Protein AF-A0A951LKI4-F1 (afdb_monomer_lite)

Secondary structure (DSSP, 8-state):
----EEE-S-HHHHHHHHT-SEE-S----EEEE-TTSEEEEEEE-SSS--EEEEEEEES---TT-S-GGGGGG-SEEETTTTTTSTTTTTHHHH-EEEEEESEEEEEEEETTEEEEEEEESGGG--EEEEEEEEEEE-TTSPEEEEEEEEEEE--TTTTTT-SEEE-EEPHHHHHHHH-TT---HHHHHHT--PPPGGG-EEEE--GGGGSTT--SGGGTS-SS-HHHHHHHHHHHHHHHHHHS-------EEEEEEETTTEEEEEETT-B-TTS-B--EEEETTT--EEE-SHHHHHHHTTS---TT-GGG--HHHHHHHHHHHHTT--

pLDDT: mean 86.87, std 14.99, range [42.44, 98.88]

Foldseek 3Di:
DFFWFWDQDWPVLVCVLLVAPEEPDGDHGWLTDGAQFWAWKWAFDAPPRHIYTDTAGQFADAQPDPDSVNRVVQNEDELVCQCPDPSRVVQQLAFKIWGKGLWTWFFADDPPDTFIKIKGFPPSDIWTFIKTWHWYQDPVRDIHIYMHTYKDAEDLQCCLGPRIDTQTFDSVCSSVRRHSVRRPSVVNSVRRYYDDPVRMFMATADPLSVDSVDTDPSRVDHPDDRVVRSVVSVVSSVVVCVVPPDPPPFDWAWDDADPQQKTWTFTPPALDPVRDTWIWIARLHPQAIDTPDPLLCVLPVPHRDHNVDCVSDDPRNVVVVVVCVVVVSD

Sequence (330 aa):
MCGRYTLHHSTQEVAERFGVEQALLSLKPRYNVAPSQQVPVITQEREFGLRYLEGYQWGLVPFWAKDASVGQRLINARAETADERPAFKWAIGRRRCIIPADGFYEWKREEKERIPVYFSRPEGELFGLAGLWEEWKRPDGSVLHSCAIMTTVANGLVDPVCTRMPVILRPQDEAAWLDPRNQNVPELMRLLRPYPEDEMEAWLVSQHVNSPFFDDPSCAEPIKDRQETLNWIAASAALLKKQNRLPKRRCVRRDHVVPGGQVFFQTKSFTRSDGTRWHPIVDIESGPVFCDCPDFHFRHARHEPDIFTPQFWCKHVARAVENCRRHGEI

Structure (mmCIF, N/CA/C/O backbone):
data_AF-A0A951LKI4-F1
#
_entry.id   AF-A0A951LKI4-F1
#
loop_
_atom_site.group_PDB
_atom_site.id
_atom_site.type_symbol
_atom_site.label_atom_id
_atom_site.label_alt_id
_atom_site.label_comp_id
_atom_site.label_asym_id
_atom_site.label_entity_id
_atom_site.label_seq_id
_atom_site.pdbx_PDB_ins_code
_atom_site.Cartn_x
_atom_site.Cartn_y
_atom_site.Cartn_z
_atom_site.occupancy
_atom_site.B_iso_or_equiv
_atom_site.auth_seq_id
_atom_site.auth_comp_id
_atom_site.auth_asym_id
_atom_site.auth_atom_id
_atom_site.pdbx_PDB_model_num
ATOM 1 N N . MET A 1 1 ? 7.348 -5.402 -0.516 1.00 68.81 1 MET A N 1
ATOM 2 C CA . MET A 1 1 ? 6.619 -5.393 0.777 1.00 68.81 1 MET A CA 1
ATOM 3 C C . MET A 1 1 ? 6.341 -3.934 0.961 1.00 68.81 1 MET A C 1
ATOM 5 O O . MET A 1 1 ? 7.304 -3.205 1.162 1.00 68.81 1 MET A O 1
ATOM 9 N N . CYS A 1 2 ? 5.083 -3.527 0.816 1.00 87.50 2 CYS A N 1
ATOM 10 C CA . CYS A 1 2 ? 4.745 -2.115 0.731 1.00 87.50 2 CYS A CA 1
ATOM 11 C C . CYS A 1 2 ? 4.964 -1.463 2.096 1.00 87.50 2 CYS A C 1
ATOM 13 O O . CYS A 1 2 ? 4.135 -1.615 2.992 1.00 87.50 2 CYS A O 1
ATOM 15 N N . GLY A 1 3 ? 6.113 -0.809 2.253 1.00 96.00 3 GLY A N 1
ATOM 16 C CA . GLY A 1 3 ? 6.583 -0.213 3.504 1.00 96.00 3 GLY A CA 1
ATOM 17 C C . GLY A 1 3 ? 6.872 1.280 3.384 1.00 96.00 3 GLY A C 1
ATOM 18 O O . GLY A 1 3 ? 7.528 1.841 4.262 1.00 96.00 3 GLY A O 1
ATOM 19 N N . ARG A 1 4 ? 6.441 1.916 2.288 1.00 98.19 4 ARG A N 1
ATOM 20 C CA . ARG A 1 4 ? 6.519 3.363 2.131 1.00 98.19 4 ARG A CA 1
ATOM 21 C C . ARG A 1 4 ? 5.488 3.878 1.146 1.00 98.19 4 ARG A C 1
ATOM 23 O O . ARG A 1 4 ? 5.322 3.284 0.083 1.00 98.19 4 ARG A O 1
ATOM 30 N N . TYR A 1 5 ? 4.828 4.969 1.503 1.00 98.69 5 TYR A N 1
ATOM 31 C CA . TYR A 1 5 ? 3.856 5.619 0.635 1.00 98.69 5 TYR A CA 1
ATOM 32 C C . TYR A 1 5 ? 3.847 7.134 0.830 1.00 98.69 5 TYR A C 1
ATOM 34 O O . TYR A 1 5 ? 4.589 7.659 1.664 1.00 98.69 5 TYR A O 1
ATOM 42 N N . THR A 1 6 ? 3.052 7.827 0.029 1.00 98.69 6 THR A N 1
ATOM 43 C CA . THR A 1 6 ? 2.909 9.282 0.056 1.00 98.69 6 THR A CA 1
ATOM 44 C C . THR A 1 6 ? 1.455 9.684 0.225 1.00 98.69 6 THR A C 1
ATOM 46 O O . THR A 1 6 ? 0.532 8.971 -0.177 1.00 98.69 6 THR A O 1
ATOM 49 N N . LEU A 1 7 ? 1.266 10.816 0.891 1.00 98.44 7 LEU A N 1
ATOM 50 C CA . LEU A 1 7 ? 0.011 11.538 0.928 1.00 98.44 7 LEU A CA 1
ATOM 51 C C . LEU A 1 7 ? 0.321 13.024 1.108 1.00 98.44 7 LEU A C 1
ATOM 53 O O . LEU A 1 7 ? 0.558 13.492 2.225 1.00 98.44 7 LEU A O 1
ATOM 57 N N . HIS A 1 8 ? 0.338 13.757 0.007 1.00 97.19 8 HIS A N 1
ATOM 58 C CA . HIS A 1 8 ? 0.559 15.194 -0.041 1.00 97.19 8 HIS A CA 1
ATOM 59 C C . HIS A 1 8 ? -0.714 16.020 -0.282 1.00 97.19 8 HIS A C 1
ATOM 61 O O . HIS A 1 8 ? -0.652 17.245 -0.196 1.00 97.19 8 HIS A O 1
ATOM 67 N N . HIS A 1 9 ? -1.865 15.378 -0.509 1.00 98.06 9 HIS A N 1
ATOM 68 C CA . HIS A 1 9 ? -3.170 16.050 -0.549 1.00 98.06 9 HIS A CA 1
ATOM 69 C C . HIS A 1 9 ? -3.620 16.582 0.819 1.00 98.06 9 HIS A C 1
ATOM 71 O O . HIS A 1 9 ? -3.282 16.054 1.883 1.00 98.06 9 HIS A O 1
ATOM 77 N N . SER A 1 10 ? -4.430 17.636 0.778 1.00 98.12 10 SER A N 1
ATOM 78 C CA . SER A 1 10 ? -5.048 18.256 1.944 1.00 98.12 10 SER A CA 1
ATOM 79 C C . SER A 1 10 ? -6.160 17.394 2.550 1.00 98.12 10 SER A C 1
ATOM 81 O O . SER A 1 10 ? -6.740 16.516 1.910 1.00 98.12 10 SER A O 1
ATOM 83 N N . THR A 1 11 ? -6.514 17.693 3.804 1.00 98.44 11 THR A N 1
ATOM 84 C CA . THR A 1 11 ? -7.656 17.071 4.494 1.00 98.44 11 THR A CA 1
ATOM 85 C C . THR A 1 11 ? -8.951 17.198 3.693 1.00 98.44 11 THR A C 1
ATOM 87 O O . THR A 1 11 ? -9.739 16.259 3.668 1.00 98.44 11 THR A O 1
ATOM 90 N N . GLN A 1 12 ? -9.167 18.345 3.042 1.00 98.06 12 GLN A N 1
ATOM 91 C CA . GLN A 1 12 ? -10.388 18.619 2.288 1.00 98.06 12 GLN A CA 1
ATOM 92 C C . GLN A 1 12 ? -10.473 17.756 1.026 1.00 98.06 12 GLN A C 1
ATOM 94 O O . GLN A 1 12 ? -11.488 17.104 0.821 1.00 98.06 12 GLN A O 1
ATOM 99 N N . GLU A 1 13 ? -9.399 17.676 0.236 1.00 98.25 13 GLU A N 1
ATOM 100 C CA . GLU A 1 13 ? -9.364 16.842 -0.975 1.00 98.25 13 GLU A CA 1
ATOM 101 C C . GLU A 1 13 ? -9.600 15.360 -0.651 1.00 98.25 13 GLU A C 1
ATOM 103 O O . GLU A 1 13 ? -10.362 14.676 -1.336 1.00 98.25 13 GLU A O 1
ATOM 108 N N . VAL A 1 14 ? -8.991 14.865 0.434 1.00 98.62 14 VAL A N 1
ATOM 109 C CA . VAL A 1 14 ? -9.217 13.493 0.912 1.00 98.62 14 VAL A CA 1
ATOM 110 C C . VAL A 1 14 ? -10.666 13.308 1.366 1.00 98.62 14 VAL A C 1
ATOM 112 O O . VAL A 1 14 ? -11.289 12.302 1.024 1.00 98.62 14 VAL A O 1
ATOM 115 N N . ALA A 1 15 ? -11.223 14.265 2.109 1.00 98.38 15 ALA A N 1
ATOM 116 C CA . ALA A 1 15 ? -12.593 14.163 2.589 1.00 98.38 15 ALA A CA 1
ATOM 117 C C . ALA A 1 15 ? -13.611 14.159 1.442 1.00 98.38 15 ALA A C 1
ATOM 119 O O . ALA A 1 15 ? -14.504 13.314 1.421 1.00 98.38 15 ALA A O 1
ATOM 120 N N . GLU A 1 16 ? -13.434 15.035 0.456 1.00 98.12 16 GLU A N 1
ATOM 121 C CA . GLU A 1 16 ? -14.285 15.113 -0.731 1.00 98.12 16 GLU A CA 1
ATOM 122 C C . GLU A 1 16 ? -14.191 13.836 -1.577 1.00 98.12 16 GLU A C 1
ATOM 124 O O . GLU A 1 16 ? -15.219 13.258 -1.932 1.00 98.12 16 GLU A O 1
ATOM 129 N N . ARG A 1 17 ? -12.978 13.329 -1.845 1.00 98.12 17 ARG A N 1
ATOM 130 C CA . ARG A 1 17 ? -12.788 12.134 -2.685 1.00 98.12 17 ARG A CA 1
ATOM 131 C C . ARG A 1 17 ? -13.384 10.872 -2.066 1.00 98.12 17 ARG A C 1
ATOM 133 O O . ARG A 1 17 ? -13.923 10.034 -2.791 1.00 98.12 17 ARG A O 1
ATOM 140 N N . PHE A 1 18 ? -13.256 10.694 -0.756 1.00 98.25 18 PHE A N 1
ATOM 141 C CA . PHE A 1 18 ? -13.693 9.469 -0.081 1.00 98.25 18 PHE A CA 1
ATOM 142 C C . PHE A 1 18 ? -15.030 9.614 0.650 1.00 98.25 18 PHE A C 1
ATOM 144 O O . PHE A 1 18 ? -15.469 8.655 1.289 1.00 98.25 18 PHE A O 1
ATOM 151 N N . GLY A 1 19 ? -15.694 10.767 0.535 1.00 97.69 19 GLY A N 1
ATOM 152 C CA . GLY A 1 19 ? -16.968 11.039 1.198 1.00 97.69 19 GLY A CA 1
ATOM 153 C C . GLY A 1 19 ? -16.851 10.946 2.716 1.00 97.69 19 GLY A C 1
ATOM 154 O O . GLY A 1 19 ? -17.624 10.229 3.330 1.00 97.69 19 GLY A O 1
ATOM 155 N N . VAL A 1 20 ? -15.834 11.583 3.298 1.00 98.25 20 VAL A N 1
ATOM 156 C CA . VAL A 1 20 ? -15.644 11.643 4.753 1.00 98.25 20 VAL A CA 1
ATOM 157 C C . VAL A 1 20 ? -16.534 12.737 5.326 1.00 98.25 20 VAL A C 1
ATOM 159 O O . VAL A 1 20 ? -16.366 13.911 5.000 1.00 98.25 20 VAL A O 1
ATOM 162 N N . GLU A 1 21 ? -17.429 12.371 6.235 1.00 97.56 21 GLU A N 1
ATOM 163 C CA . GLU A 1 21 ? -18.315 13.312 6.915 1.00 97.56 21 GLU A CA 1
ATOM 164 C C . GLU A 1 21 ? -17.608 14.050 8.053 1.00 97.56 21 GLU A C 1
ATOM 166 O O . GLU A 1 21 ? -17.900 15.220 8.305 1.00 97.56 21 GLU A O 1
ATOM 171 N N . GLN A 1 22 ? -16.660 13.399 8.736 1.00 96.25 22 GLN A N 1
ATOM 172 C CA . GLN A 1 22 ? -15.910 14.030 9.819 1.00 96.25 22 GLN A CA 1
ATOM 173 C C . GLN A 1 22 ? -14.420 13.674 9.795 1.00 96.25 22 GLN A C 1
ATOM 175 O O . GLN A 1 22 ? -14.017 12.522 9.957 1.00 96.25 22 GLN A O 1
ATOM 180 N N . ALA A 1 23 ? -13.578 14.701 9.666 1.00 96.12 23 ALA A N 1
ATOM 181 C CA . ALA A 1 23 ? -12.134 14.574 9.807 1.00 96.12 23 ALA A CA 1
ATOM 182 C C . ALA A 1 23 ? -11.699 14.849 11.253 1.00 96.12 23 ALA A C 1
ATOM 184 O O . ALA A 1 23 ? -11.798 15.973 11.744 1.00 96.12 23 ALA A O 1
ATOM 185 N N . LEU A 1 24 ? -11.202 13.814 11.931 1.00 95.44 24 LEU A N 1
ATOM 186 C CA . LEU A 1 24 ? -10.635 13.879 13.283 1.00 95.44 24 LEU A CA 1
ATOM 187 C C . LEU A 1 24 ? -9.109 14.065 13.268 1.00 95.44 24 LEU A C 1
ATOM 189 O O . LEU A 1 24 ? -8.505 14.378 14.294 1.00 95.44 24 LEU A O 1
ATOM 193 N N . LEU A 1 25 ? -8.485 13.891 12.102 1.00 94.69 25 LEU A N 1
ATOM 194 C CA . LEU A 1 25 ?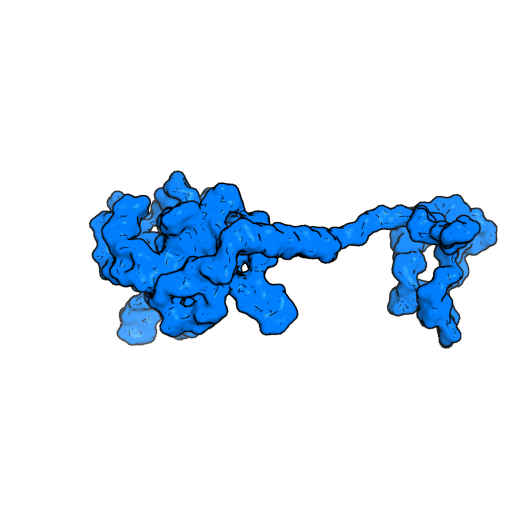 -7.071 14.141 11.851 1.00 94.69 25 LEU A CA 1
ATOM 195 C C . LEU A 1 25 ? -6.907 15.277 10.833 1.00 94.69 25 LEU A C 1
ATOM 197 O O . LEU A 1 25 ? -7.523 15.258 9.771 1.00 94.69 25 LEU A O 1
ATOM 201 N N . SER A 1 26 ? -6.020 16.231 11.130 1.00 96.06 26 SER A N 1
ATOM 202 C CA . SER A 1 26 ? -5.582 17.236 10.156 1.00 96.06 26 SER A CA 1
ATOM 203 C C . SER A 1 26 ? -4.357 16.732 9.396 1.00 96.06 26 SER A C 1
ATOM 205 O O . SER A 1 26 ? -3.341 16.383 10.008 1.00 96.06 26 SER A O 1
ATOM 207 N N . LEU A 1 27 ? -4.456 16.675 8.068 1.00 97.50 27 LEU A N 1
ATOM 208 C CA . LEU A 1 27 ? -3.386 16.206 7.202 1.00 97.50 27 LEU A CA 1
ATOM 209 C C . LEU A 1 27 ? -2.342 17.294 6.968 1.00 97.50 27 LEU A C 1
ATOM 211 O O . LEU A 1 27 ? -2.646 18.474 6.793 1.00 97.50 27 LEU A O 1
ATOM 215 N N . LYS A 1 28 ? -1.088 16.852 6.926 1.00 96.38 28 LYS A N 1
ATOM 216 C CA . LYS A 1 28 ? 0.047 17.616 6.417 1.00 96.38 28 LYS A CA 1
ATOM 217 C C . LYS A 1 28 ? 0.653 16.827 5.266 1.00 96.38 28 LYS A C 1
ATOM 219 O O . LYS A 1 28 ? 0.675 15.597 5.376 1.00 96.38 28 LYS A O 1
ATOM 224 N N . PRO A 1 29 ? 1.172 17.496 4.226 1.00 97.50 29 PRO A N 1
ATOM 225 C CA . PRO A 1 29 ? 1.802 16.792 3.130 1.00 97.50 29 PRO A CA 1
ATOM 226 C C . PRO A 1 29 ? 2.972 15.932 3.600 1.00 97.50 29 PRO A C 1
ATOM 228 O O . PRO A 1 29 ? 3.830 16.412 4.342 1.00 97.50 29 PRO A O 1
ATOM 231 N N . ARG A 1 30 ? 2.980 14.666 3.184 1.00 98.12 30 ARG A N 1
ATOM 232 C CA . ARG A 1 30 ? 4.017 13.684 3.505 1.00 98.12 30 ARG A CA 1
ATOM 233 C C . ARG A 1 30 ? 4.411 12.928 2.249 1.00 98.12 30 ARG A C 1
ATOM 235 O O . ARG A 1 30 ? 3.595 12.254 1.627 1.00 98.12 30 ARG A O 1
ATOM 242 N N . TYR A 1 31 ? 5.684 13.004 1.921 1.00 98.25 31 TYR A N 1
ATOM 243 C CA . TYR A 1 31 ? 6.319 12.389 0.767 1.00 98.25 31 TYR A CA 1
ATOM 244 C C . TYR A 1 31 ? 7.081 11.112 1.143 1.00 98.25 31 TYR A C 1
ATOM 246 O O . TYR A 1 31 ? 7.624 10.443 0.268 1.00 98.25 31 TYR A O 1
ATOM 254 N N . ASN A 1 32 ? 7.130 10.735 2.425 1.00 98.12 32 ASN A N 1
ATOM 255 C CA . ASN A 1 32 ? 7.861 9.552 2.863 1.00 98.12 32 ASN A CA 1
ATOM 256 C C . ASN A 1 32 ? 7.249 8.853 4.095 1.00 98.12 32 ASN A C 1
ATOM 258 O O . ASN A 1 32 ? 7.908 8.627 5.114 1.00 98.12 32 ASN A O 1
ATOM 262 N N . VAL A 1 33 ? 5.971 8.472 4.007 1.00 98.38 33 VAL A N 1
ATOM 263 C CA . VAL A 1 33 ? 5.229 7.812 5.093 1.00 98.38 33 VAL A CA 1
ATOM 264 C C . VAL A 1 33 ? 5.748 6.404 5.353 1.00 98.38 33 VAL A C 1
ATOM 266 O O . VAL A 1 33 ? 5.617 5.544 4.487 1.00 98.38 33 VAL A O 1
ATOM 269 N N . ALA A 1 34 ? 6.255 6.139 6.559 1.00 97.94 34 ALA A N 1
ATOM 270 C CA . ALA A 1 34 ? 6.877 4.883 6.975 1.00 97.94 34 ALA A CA 1
ATOM 271 C C . ALA A 1 34 ? 6.124 4.171 8.125 1.00 97.94 34 ALA A C 1
ATOM 273 O O . ALA A 1 34 ? 5.362 4.800 8.865 1.00 97.94 34 ALA A O 1
ATOM 274 N N . PRO A 1 35 ? 6.356 2.859 8.332 1.00 97.94 35 PRO A N 1
ATOM 275 C CA . PRO A 1 35 ? 5.790 2.109 9.446 1.00 97.94 35 PRO A CA 1
ATOM 276 C C . PRO A 1 35 ? 6.087 2.698 10.825 1.00 97.94 35 PRO A C 1
ATOM 278 O O . PRO A 1 35 ? 7.072 3.402 11.032 1.00 97.94 35 PRO A O 1
ATOM 281 N N . SER A 1 36 ? 5.263 2.323 11.800 1.00 96.00 36 SER A N 1
ATOM 282 C CA . SER A 1 36 ? 5.225 2.824 13.184 1.00 96.00 36 SER A CA 1
ATOM 283 C C . SER A 1 36 ? 4.755 4.272 13.339 1.00 96.00 36 SER A C 1
ATOM 285 O O . SER A 1 36 ? 4.415 4.669 14.451 1.00 96.00 36 SER A O 1
ATOM 287 N N . GLN A 1 37 ? 4.696 5.052 12.258 1.00 97.19 37 GLN A N 1
ATOM 288 C CA . GLN A 1 37 ? 4.120 6.395 12.275 1.00 97.19 37 GLN A CA 1
ATOM 289 C C . GLN A 1 37 ? 2.591 6.325 12.382 1.00 97.19 37 GLN A C 1
ATOM 291 O O . GLN A 1 37 ? 1.966 5.324 12.018 1.00 97.19 37 GLN A O 1
ATOM 296 N N . GLN A 1 38 ? 1.984 7.412 12.860 1.00 97.69 38 GLN A N 1
ATOM 297 C CA . GLN A 1 38 ? 0.545 7.605 12.732 1.00 97.69 38 GLN A CA 1
ATOM 298 C C . GLN A 1 38 ? 0.218 7.920 11.266 1.00 97.69 38 GLN A C 1
ATOM 300 O O . GLN A 1 38 ? 0.889 8.739 10.627 1.00 97.69 38 GLN A O 1
ATOM 305 N N . VAL A 1 39 ? -0.787 7.245 10.723 1.00 98.50 39 VAL A N 1
ATOM 306 C CA . VAL A 1 39 ? -1.223 7.357 9.334 1.00 98.50 39 VAL A CA 1
ATOM 307 C C . VAL A 1 39 ? -2.716 7.655 9.262 1.00 98.50 39 VAL A C 1
ATOM 309 O O . VAL A 1 39 ? -3.462 7.185 10.125 1.00 98.50 39 VAL A O 1
ATOM 312 N N . PRO A 1 40 ? -3.158 8.435 8.262 1.00 98.62 40 PRO A N 1
ATOM 313 C CA . PRO A 1 40 ? -4.573 8.641 8.020 1.00 98.62 40 PRO A CA 1
ATOM 314 C C . PRO A 1 40 ? -5.253 7.334 7.641 1.00 98.62 40 PRO A C 1
ATOM 316 O O . PRO A 1 40 ? -4.745 6.562 6.827 1.00 98.62 40 PRO A O 1
ATOM 319 N N . VAL A 1 41 ? -6.414 7.109 8.234 1.00 98.75 41 VAL A N 1
ATOM 320 C CA . VAL A 1 41 ? -7.258 5.949 8.004 1.00 98.75 41 VAL A CA 1
ATOM 321 C C . VAL A 1 41 ? -8.694 6.423 7.883 1.00 98.75 41 VAL A C 1
ATOM 323 O O . VAL A 1 41 ? -9.166 7.198 8.708 1.00 98.75 41 VAL A O 1
ATOM 326 N N . ILE A 1 42 ? -9.381 5.935 6.860 1.00 98.81 42 ILE A N 1
ATOM 327 C CA . ILE A 1 42 ? -10.802 6.153 6.644 1.00 98.81 42 ILE A CA 1
ATOM 328 C C . ILE A 1 42 ? -11.543 4.910 7.116 1.00 98.81 42 ILE A C 1
ATOM 330 O O . ILE A 1 42 ? -11.335 3.812 6.587 1.00 98.81 42 ILE A O 1
ATOM 334 N N . THR A 1 43 ? -12.380 5.075 8.130 1.00 98.38 43 THR A N 1
ATOM 335 C CA . THR A 1 43 ? -13.259 4.035 8.677 1.00 98.38 43 THR A CA 1
ATOM 336 C C . THR A 1 43 ? -14.709 4.370 8.359 1.00 98.38 43 THR A C 1
ATOM 338 O O . THR A 1 43 ? -15.018 5.509 8.023 1.00 98.38 43 THR A O 1
ATOM 341 N N . GLN A 1 44 ? -15.597 3.378 8.432 1.00 97.69 44 GLN A N 1
ATOM 342 C CA . GLN A 1 44 ? -17.037 3.591 8.319 1.00 97.69 44 GLN A CA 1
ATOM 343 C C . GLN A 1 44 ? -17.728 3.010 9.549 1.00 97.69 44 GLN A C 1
ATOM 345 O O . GLN A 1 44 ? -17.487 1.854 9.913 1.00 97.69 44 GLN A O 1
ATOM 350 N N . GLU A 1 45 ? -18.577 3.804 10.193 1.00 94.69 45 GLU A N 1
ATOM 351 C CA . GLU A 1 45 ? -19.400 3.326 11.297 1.00 94.69 45 GLU A CA 1
ATOM 352 C C . GLU A 1 45 ? -20.610 2.519 10.790 1.00 94.69 45 GLU A C 1
ATOM 354 O O . GLU A 1 45 ? -20.924 2.474 9.597 1.00 94.69 45 GLU A O 1
ATOM 359 N N . ARG A 1 46 ? -21.233 1.761 11.694 1.00 93.75 46 ARG A N 1
ATOM 360 C CA . ARG A 1 46 ? -22.181 0.698 11.342 1.00 93.75 46 ARG A CA 1
ATOM 361 C C . ARG A 1 46 ? -23.647 1.131 11.260 1.00 93.75 46 ARG A C 1
ATOM 363 O O . ARG A 1 46 ? -24.398 0.509 10.509 1.00 93.75 46 ARG A O 1
ATOM 370 N N . GLU A 1 47 ? -24.063 2.081 12.080 1.00 92.75 47 GLU A N 1
ATOM 371 C CA . GLU A 1 47 ? -25.447 2.499 12.288 1.00 92.75 47 GLU A CA 1
ATOM 372 C C . GLU A 1 47 ? -25.963 3.374 11.141 1.00 92.75 47 GLU A C 1
ATOM 374 O O . GLU A 1 47 ? -26.955 3.014 10.505 1.00 92.75 47 GLU A O 1
ATOM 379 N N . PHE A 1 48 ? -25.265 4.462 10.821 1.00 93.94 48 PHE A N 1
ATOM 380 C CA . PHE A 1 48 ? -25.655 5.438 9.795 1.00 93.94 48 PHE A CA 1
ATOM 381 C C . PHE A 1 48 ? -24.787 5.369 8.525 1.00 93.94 48 PHE A C 1
ATOM 383 O O . PHE A 1 48 ? -25.151 5.945 7.503 1.00 93.94 48 PHE A O 1
ATOM 390 N N . GLY A 1 49 ? -23.688 4.610 8.550 1.00 94.88 49 GLY A N 1
ATOM 391 C CA . GLY A 1 49 ? -22.730 4.499 7.454 1.00 94.88 49 GLY A CA 1
ATOM 392 C C . GLY A 1 49 ? -21.786 5.695 7.309 1.00 94.88 49 GLY A C 1
ATOM 393 O O . GLY A 1 49 ? -21.201 5.838 6.239 1.00 94.88 49 GLY A O 1
ATOM 394 N N . LEU A 1 50 ? -21.631 6.526 8.345 1.00 97.19 50 LEU A N 1
ATOM 395 C CA . LEU A 1 50 ? -20.744 7.693 8.309 1.00 97.19 50 LEU A CA 1
ATOM 396 C C . LEU A 1 50 ? -19.276 7.269 8.242 1.00 97.19 50 LEU A C 1
ATOM 398 O O . LEU A 1 50 ? -18.849 6.311 8.893 1.00 97.19 50 LEU A O 1
ATOM 402 N N . ARG A 1 51 ? -18.491 8.002 7.466 1.00 98.31 51 ARG A N 1
ATOM 403 C CA . ARG A 1 51 ? -17.059 7.826 7.286 1.00 98.31 51 ARG A CA 1
ATOM 404 C C . ARG A 1 51 ? -16.278 8.870 8.070 1.00 98.31 51 ARG A C 1
ATOM 406 O O . ARG A 1 51 ? -16.571 10.066 8.054 1.00 98.31 51 ARG A O 1
ATOM 413 N N . TYR A 1 52 ? -15.219 8.401 8.715 1.00 98.38 52 TYR A N 1
ATOM 414 C CA . TYR A 1 52 ? -14.336 9.226 9.532 1.00 98.38 52 TYR A CA 1
ATOM 415 C C . TYR A 1 52 ? -12.917 9.151 9.005 1.00 98.38 52 TYR A C 1
ATOM 417 O O . TYR A 1 52 ? -12.449 8.068 8.666 1.00 98.38 52 TYR A O 1
ATOM 425 N N . LEU A 1 53 ? -12.222 10.288 8.979 1.00 98.69 53 LEU A N 1
ATOM 426 C CA . LEU A 1 53 ? -10.779 10.336 8.753 1.00 98.69 53 LEU A CA 1
ATOM 427 C C . LEU A 1 53 ? -10.064 10.463 10.099 1.00 98.69 53 LEU A C 1
ATOM 429 O O . LEU A 1 53 ? -10.129 11.503 10.756 1.00 98.69 53 LEU A O 1
ATOM 433 N N . GLU A 1 54 ? -9.361 9.409 10.490 1.00 97.88 54 GLU A N 1
ATOM 434 C CA . GLU A 1 54 ? -8.704 9.258 11.787 1.00 97.88 54 GLU A CA 1
ATOM 435 C C . GLU A 1 54 ? -7.203 8.979 11.630 1.00 97.88 54 GLU A C 1
ATOM 437 O O . GLU A 1 54 ? -6.719 8.702 10.536 1.00 97.88 54 GLU A O 1
ATOM 442 N N . GLY A 1 55 ? -6.441 9.040 12.727 1.00 98.19 55 GLY A N 1
ATOM 443 C CA . GLY A 1 55 ? -5.009 8.727 12.729 1.00 98.19 55 GLY A CA 1
ATOM 444 C C . GLY A 1 55 ? -4.688 7.441 13.483 1.00 98.19 55 GLY A C 1
ATOM 445 O O . GLY A 1 55 ? -4.750 7.434 14.713 1.00 98.19 55 GLY A O 1
ATOM 446 N N . TYR A 1 56 ? -4.290 6.372 12.789 1.00 98.56 56 TYR A N 1
ATOM 447 C CA . TYR A 1 56 ? -3.945 5.079 13.408 1.00 98.56 56 TYR A CA 1
ATOM 448 C C . TYR A 1 56 ? -2.449 4.787 13.284 1.00 98.56 56 TYR A C 1
ATOM 450 O O . TYR A 1 56 ? -1.797 5.238 12.350 1.00 98.56 56 TYR A O 1
ATOM 458 N N . GLN A 1 57 ? -1.877 4.005 14.198 1.00 98.56 57 GLN A N 1
ATOM 459 C CA . GLN A 1 57 ? -0.480 3.581 14.078 1.00 98.56 57 GLN A CA 1
ATOM 460 C C . GLN A 1 57 ? -0.322 2.528 12.970 1.00 98.56 57 GLN A C 1
ATOM 462 O O . GLN A 1 57 ? -0.996 1.498 12.991 1.00 98.56 57 GLN A O 1
ATOM 467 N N . TRP A 1 58 ? 0.595 2.735 12.023 1.00 98.62 58 TRP A N 1
ATOM 468 C CA . TRP A 1 58 ? 0.883 1.732 10.996 1.00 98.62 58 TRP A CA 1
ATOM 469 C C . TRP A 1 58 ? 1.775 0.610 11.543 1.00 98.62 58 TRP A C 1
ATOM 471 O O . TRP A 1 58 ? 2.952 0.810 11.834 1.00 98.62 58 TRP A O 1
ATOM 481 N N . GLY A 1 59 ? 1.212 -0.587 11.672 1.00 98.25 59 GLY A N 1
ATOM 482 C CA . GLY A 1 59 ? 1.803 -1.736 12.351 1.00 98.25 59 GLY A CA 1
ATOM 483 C C . GLY A 1 59 ? 0.772 -2.340 13.293 1.00 98.25 59 GLY A C 1
ATOM 484 O O . GLY A 1 59 ? 0.700 -1.962 14.460 1.00 98.25 59 GLY A O 1
ATOM 485 N N . LEU A 1 60 ? -0.050 -3.248 12.770 1.00 98.19 60 LEU A N 1
ATOM 486 C CA . LEU A 1 60 ? -1.245 -3.747 13.444 1.00 98.19 60 LEU A CA 1
ATOM 487 C C . LEU A 1 60 ? -0.896 -4.533 14.713 1.00 98.19 60 LEU A C 1
ATOM 489 O O . LEU A 1 60 ? -0.124 -5.490 14.675 1.00 98.19 60 LEU A O 1
ATOM 493 N N . VAL A 1 61 ? -1.511 -4.161 15.832 1.00 98.00 61 VAL A N 1
ATOM 494 C CA . VAL A 1 61 ? -1.406 -4.856 17.116 1.00 98.00 61 VAL A CA 1
ATOM 495 C C . VAL A 1 61 ? -2.714 -5.611 17.351 1.00 98.00 61 VAL A C 1
ATOM 497 O O . VAL A 1 61 ? -3.735 -4.979 17.615 1.00 98.00 61 VAL A O 1
ATOM 500 N N . PRO A 1 62 ? -2.726 -6.954 17.250 1.00 96.19 62 PRO A N 1
ATOM 501 C CA . PRO A 1 62 ? -3.937 -7.729 17.493 1.00 96.19 62 PRO A CA 1
ATOM 502 C C . PRO A 1 62 ? -4.460 -7.511 18.916 1.00 96.19 62 PRO A C 1
ATOM 504 O O . PRO A 1 62 ? -3.663 -7.482 19.853 1.00 96.19 62 PRO A O 1
ATOM 507 N N . PHE A 1 63 ? -5.782 -7.458 19.109 1.00 94.25 63 PHE A N 1
ATOM 508 C CA . PHE A 1 63 ? -6.391 -7.222 20.429 1.00 94.25 63 PHE A CA 1
ATOM 509 C C . PHE A 1 63 ? -5.908 -8.163 21.555 1.00 94.25 63 PHE A C 1
ATOM 511 O O . PHE A 1 63 ? -5.946 -7.794 22.725 1.00 94.25 63 PHE A O 1
ATOM 518 N N . TRP A 1 64 ? -5.466 -9.381 21.220 1.00 93.50 64 TRP A N 1
ATOM 519 C CA . TRP A 1 64 ? -4.982 -10.399 22.164 1.00 93.50 64 TRP A CA 1
ATOM 520 C C . TRP A 1 64 ? -3.471 -10.331 22.432 1.00 93.50 64 TRP A C 1
ATOM 522 O O . TRP A 1 64 ? -2.947 -11.123 23.220 1.00 93.50 64 TRP A O 1
ATOM 532 N N . ALA A 1 65 ? -2.743 -9.442 21.751 1.00 95.38 65 ALA A N 1
ATOM 533 C CA . ALA A 1 65 ? -1.305 -9.311 21.917 1.00 95.38 65 ALA A CA 1
ATOM 534 C C . ALA A 1 65 ? -0.957 -8.885 23.350 1.00 95.38 65 ALA A C 1
ATOM 536 O O . ALA A 1 65 ? -1.637 -8.061 23.957 1.00 95.38 65 ALA A O 1
ATOM 537 N N . LYS A 1 66 ? 0.138 -9.430 23.885 1.00 93.62 66 LYS A N 1
ATOM 538 C CA . LYS A 1 66 ? 0.666 -9.022 25.197 1.00 93.62 66 LYS A CA 1
ATOM 539 C C . LYS A 1 66 ? 1.495 -7.738 25.123 1.00 93.62 66 LYS A C 1
ATOM 541 O O . LYS A 1 66 ? 1.671 -7.078 26.136 1.00 93.62 66 LYS A O 1
ATOM 546 N N . ASP A 1 67 ? 2.022 -7.425 23.941 1.00 93.69 67 ASP A N 1
ATOM 547 C CA . ASP A 1 67 ? 2.993 -6.357 23.723 1.00 93.69 67 ASP A CA 1
ATOM 548 C C . ASP A 1 67 ? 2.817 -5.735 22.326 1.00 93.69 67 ASP A C 1
ATOM 550 O O . ASP A 1 67 ? 2.598 -6.451 21.341 1.00 93.69 67 ASP A O 1
ATOM 554 N N . ALA A 1 68 ? 2.932 -4.407 22.237 1.00 94.69 68 ALA A N 1
ATOM 555 C CA . ALA A 1 68 ? 2.719 -3.642 21.007 1.00 94.69 68 ALA A CA 1
ATOM 556 C C . ALA A 1 68 ? 3.818 -3.840 19.943 1.00 94.69 68 ALA A C 1
ATOM 558 O O . ALA A 1 68 ? 3.577 -3.606 18.759 1.00 94.69 68 ALA A O 1
ATOM 559 N N . SER A 1 69 ? 5.011 -4.314 20.317 1.00 95.00 69 SER A N 1
ATOM 560 C CA . SER A 1 69 ? 6.134 -4.559 19.395 1.00 95.00 69 SER A CA 1
ATOM 561 C C . SER A 1 69 ? 5.813 -5.584 18.307 1.00 95.00 69 SER A C 1
ATOM 563 O O . SER A 1 69 ? 6.447 -5.580 17.249 1.00 95.00 69 SER A O 1
ATOM 565 N N . VAL A 1 70 ? 4.795 -6.434 18.504 1.00 95.38 70 VAL A N 1
ATOM 566 C CA . VAL A 1 70 ? 4.299 -7.329 17.450 1.00 95.38 70 VAL A CA 1
ATOM 567 C C . VAL A 1 70 ? 3.891 -6.554 16.190 1.00 95.38 70 VAL A C 1
ATOM 569 O O . VAL A 1 70 ? 4.111 -7.050 15.083 1.00 95.38 70 VAL A O 1
ATOM 572 N N . GLY A 1 71 ? 3.412 -5.312 16.346 1.00 94.31 71 GLY A N 1
ATOM 573 C CA . GLY A 1 71 ? 3.013 -4.428 15.253 1.00 94.31 71 GLY A CA 1
ATOM 574 C C . GLY A 1 71 ? 4.135 -4.116 14.263 1.00 94.31 71 GLY A C 1
ATOM 575 O O . GLY A 1 71 ? 3.873 -4.002 13.067 1.00 94.31 71 GLY A O 1
ATOM 576 N N . GLN A 1 72 ? 5.401 -4.116 14.701 1.00 93.25 72 GLN A N 1
ATOM 577 C CA . GLN A 1 72 ? 6.563 -3.893 13.821 1.00 93.25 72 GLN A CA 1
ATOM 578 C C . GLN A 1 72 ? 6.676 -4.945 12.705 1.00 93.25 72 GLN A C 1
ATOM 580 O O . GLN A 1 72 ? 7.273 -4.695 11.661 1.00 93.25 72 GLN A O 1
ATOM 585 N N . ARG A 1 73 ? 6.099 -6.135 12.918 1.00 95.00 73 ARG A N 1
ATOM 586 C CA . ARG A 1 73 ? 6.086 -7.244 11.951 1.00 95.00 73 ARG A CA 1
ATOM 587 C C . ARG A 1 73 ? 4.766 -7.358 11.186 1.00 95.00 73 ARG A C 1
ATOM 589 O O . ARG A 1 73 ? 4.677 -8.161 10.260 1.00 95.00 73 ARG A O 1
ATOM 596 N N . LEU A 1 74 ? 3.753 -6.579 11.561 1.00 97.00 74 LEU A N 1
ATOM 597 C CA . LEU A 1 74 ? 2.382 -6.659 11.049 1.00 97.00 74 LEU A CA 1
ATOM 598 C C . LEU A 1 74 ? 1.981 -5.370 10.319 1.00 97.00 74 LEU A C 1
ATOM 600 O O . LEU A 1 74 ? 0.864 -4.881 10.445 1.00 97.00 74 LEU A O 1
ATOM 604 N N . ILE A 1 75 ? 2.907 -4.818 9.533 1.00 98.19 75 ILE A N 1
ATOM 605 C CA . ILE A 1 75 ? 2.677 -3.616 8.716 1.00 98.19 75 ILE A CA 1
ATOM 606 C C . ILE A 1 75 ? 1.861 -3.924 7.448 1.00 98.19 75 ILE A C 1
ATOM 608 O O . ILE A 1 75 ? 1.191 -3.049 6.901 1.00 98.19 75 ILE A O 1
ATOM 612 N N . ASN A 1 76 ? 1.889 -5.178 6.986 1.00 98.44 76 ASN A N 1
ATOM 613 C CA . ASN A 1 76 ? 1.123 -5.649 5.838 1.00 98.44 76 ASN A CA 1
ATOM 614 C C . ASN A 1 76 ? 0.378 -6.950 6.155 1.00 98.44 76 ASN A C 1
ATOM 616 O O . ASN A 1 76 ? 0.892 -7.806 6.878 1.00 98.44 76 ASN A O 1
ATOM 620 N N . ALA A 1 77 ? -0.771 -7.145 5.511 1.00 97.25 77 ALA A N 1
ATOM 621 C CA . ALA A 1 77 ? -1.556 -8.377 5.554 1.00 97.25 77 ALA A CA 1
ATOM 622 C C . ALA A 1 77 ? -1.724 -8.944 4.137 1.00 97.25 77 ALA A C 1
ATOM 624 O O . ALA A 1 77 ? -2.171 -8.248 3.236 1.00 97.25 77 ALA A O 1
ATOM 625 N N . ARG A 1 78 ? -1.327 -10.198 3.892 1.00 97.25 78 ARG A N 1
ATOM 626 C CA . ARG A 1 78 ? -1.394 -10.800 2.546 1.00 97.25 78 ARG A CA 1
ATOM 627 C C . ARG A 1 78 ? -2.820 -11.230 2.214 1.00 97.25 78 ARG A C 1
ATOM 629 O O . ARG A 1 78 ? -3.360 -12.066 2.932 1.00 97.25 78 ARG A O 1
ATOM 636 N N . ALA A 1 79 ? -3.372 -10.730 1.114 1.00 96.19 79 ALA A N 1
ATOM 637 C CA . ALA A 1 79 ? -4.705 -11.059 0.623 1.00 96.19 79 ALA A CA 1
ATOM 638 C C . ALA A 1 79 ? -4.922 -12.565 0.424 1.00 96.19 79 ALA A C 1
ATOM 640 O O . ALA A 1 79 ? -6.035 -13.026 0.552 1.00 96.19 79 ALA A O 1
ATOM 641 N N . GLU A 1 80 ? -3.887 -13.364 0.183 1.00 94.38 80 GLU A N 1
ATOM 642 C CA . GLU A 1 80 ? -4.024 -14.813 -0.015 1.00 94.38 80 GLU A CA 1
ATOM 643 C C . GLU A 1 80 ? -4.240 -15.595 1.284 1.00 94.38 80 GLU A C 1
ATOM 645 O O . GLU A 1 80 ? -4.556 -16.774 1.225 1.00 94.38 80 GLU A O 1
ATOM 650 N N . THR A 1 81 ? -3.971 -14.990 2.446 1.00 93.75 81 THR A N 1
ATOM 651 C CA . THR A 1 81 ? -3.989 -15.704 3.741 1.00 93.75 81 THR A CA 1
ATOM 652 C C . THR A 1 81 ? -4.596 -14.885 4.882 1.00 93.75 81 THR A C 1
ATOM 654 O O . THR A 1 81 ? -4.543 -15.298 6.042 1.00 93.75 81 THR A O 1
ATOM 657 N N . ALA A 1 82 ? -5.106 -13.681 4.613 1.00 94.19 82 ALA A N 1
ATOM 658 C CA . ALA A 1 82 ? -5.560 -12.765 5.659 1.00 94.19 82 ALA A CA 1
ATOM 659 C C . ALA A 1 82 ? -6.773 -13.300 6.435 1.00 94.19 82 ALA A C 1
ATOM 661 O O . ALA A 1 82 ? -6.890 -13.044 7.630 1.00 94.19 82 ALA A O 1
ATOM 662 N N . ASP A 1 83 ? -7.628 -14.081 5.785 1.00 93.88 83 ASP A N 1
ATOM 663 C CA . ASP A 1 83 ? -8.782 -14.773 6.363 1.00 93.88 83 ASP A CA 1
ATOM 664 C C . ASP A 1 83 ? -8.410 -16.009 7.203 1.00 93.88 83 ASP A C 1
ATOM 666 O O . ASP A 1 83 ? -9.195 -16.454 8.038 1.00 93.88 83 ASP A O 1
ATOM 670 N N . GLU A 1 84 ? -7.187 -16.519 7.073 1.00 92.25 84 GLU A N 1
ATOM 671 C CA . GLU A 1 84 ? -6.691 -17.658 7.855 1.00 92.25 84 GLU A CA 1
ATOM 672 C C . GLU A 1 84 ? -5.827 -17.219 9.049 1.00 92.25 84 GLU A C 1
ATOM 674 O O . GLU A 1 84 ? -5.813 -17.845 10.116 1.00 92.25 84 GLU A O 1
ATOM 679 N N . ARG A 1 85 ? -5.074 -16.122 8.892 1.00 95.06 85 ARG A N 1
ATOM 680 C CA . ARG A 1 85 ? -4.069 -15.678 9.868 1.00 95.06 85 ARG A CA 1
ATOM 681 C C . ARG A 1 85 ? -4.729 -15.097 11.126 1.00 95.06 85 ARG A C 1
ATOM 683 O O . ARG A 1 85 ? -5.443 -14.104 11.021 1.00 95.06 85 ARG A O 1
ATOM 690 N N . PRO A 1 86 ? -4.419 -15.592 12.344 1.00 93.56 86 PRO A N 1
ATOM 691 C CA . PRO A 1 86 ? -5.027 -15.100 13.589 1.00 93.56 86 PRO A CA 1
ATOM 692 C C . PRO A 1 86 ? -4.907 -13.591 13.842 1.00 93.56 86 PRO A C 1
ATOM 694 O O . PRO A 1 86 ? -5.761 -13.024 14.518 1.00 93.56 86 PRO A O 1
ATOM 697 N N . ALA A 1 87 ? -3.864 -12.951 13.305 1.00 93.75 87 ALA A N 1
ATOM 698 C CA . ALA A 1 87 ? -3.659 -11.508 13.406 1.00 93.75 87 ALA A CA 1
ATOM 699 C C . ALA A 1 87 ? -4.656 -10.681 12.568 1.00 93.75 87 ALA A C 1
ATOM 701 O O . ALA A 1 87 ? -4.852 -9.513 12.872 1.00 93.75 87 ALA A O 1
ATOM 702 N N . PHE A 1 88 ? -5.275 -11.266 11.534 1.00 95.81 88 PHE A N 1
ATOM 703 C CA . PHE A 1 88 ? -6.064 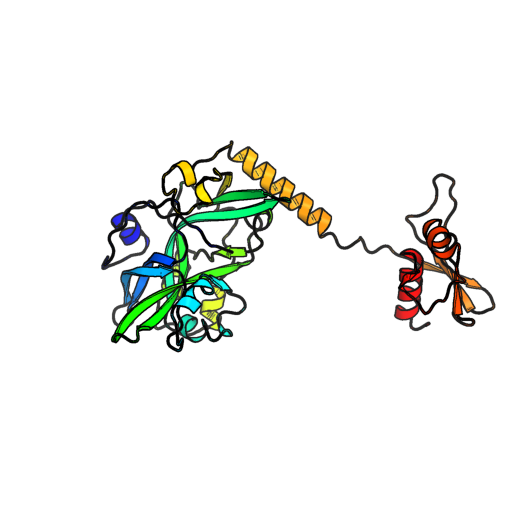-10.535 10.530 1.00 95.81 88 PHE A CA 1
ATOM 704 C C . PHE A 1 88 ? -7.475 -11.099 10.316 1.00 95.81 88 PHE A C 1
ATOM 706 O O . PHE A 1 88 ? -8.390 -10.341 10.000 1.00 95.81 88 PHE A O 1
ATOM 713 N N . LYS A 1 89 ? -7.683 -12.402 10.546 1.00 92.56 89 LYS A N 1
ATOM 714 C CA . LYS A 1 89 ? -8.936 -13.111 10.232 1.00 92.56 89 LYS A CA 1
ATOM 715 C C . LYS A 1 89 ? -10.184 -12.556 10.917 1.00 92.56 89 LYS A C 1
ATOM 717 O O . LYS A 1 89 ? -11.293 -12.752 10.441 1.00 92.56 89 LYS A O 1
ATOM 722 N N . TRP A 1 90 ? -10.018 -11.879 12.051 1.00 89.38 90 TRP A N 1
ATOM 723 C CA . TRP A 1 90 ? -11.123 -11.222 12.750 1.00 89.38 90 TRP A CA 1
ATOM 724 C C . TRP A 1 90 ? -11.397 -9.825 12.188 1.00 89.38 90 TRP A C 1
ATOM 726 O O . TRP A 1 90 ? -12.556 -9.438 12.034 1.00 89.38 90 TRP A O 1
ATOM 736 N N . ALA A 1 91 ? -10.335 -9.098 11.833 1.00 93.94 91 ALA A N 1
ATOM 737 C CA . ALA A 1 91 ? -10.417 -7.756 11.278 1.00 93.94 91 ALA A CA 1
ATOM 738 C C . ALA A 1 91 ? -11.014 -7.758 9.864 1.00 93.94 91 ALA A C 1
ATOM 740 O O . ALA A 1 91 ? -11.849 -6.909 9.568 1.00 93.94 91 ALA A O 1
ATOM 741 N N . ILE A 1 92 ? -10.695 -8.748 9.019 1.00 94.38 92 ILE A N 1
ATOM 742 C CA . ILE A 1 92 ? -11.191 -8.802 7.629 1.00 94.38 92 ILE A CA 1
ATOM 743 C C . ILE A 1 92 ? -12.720 -8.738 7.535 1.00 94.38 92 ILE A C 1
ATOM 745 O O . ILE A 1 92 ? -13.247 -8.158 6.594 1.00 94.38 92 ILE A O 1
ATOM 749 N N . GLY A 1 93 ? -13.445 -9.277 8.521 1.00 91.69 93 GLY A N 1
ATOM 750 C CA . GLY A 1 93 ? -14.907 -9.262 8.559 1.00 91.69 93 GLY A CA 1
ATOM 751 C C . GLY A 1 93 ? -15.525 -8.042 9.248 1.00 91.69 93 GLY A C 1
ATOM 752 O O . GLY A 1 93 ? -16.721 -7.823 9.082 1.00 91.69 93 GLY A O 1
ATOM 753 N N . ARG A 1 94 ? -14.761 -7.251 10.014 1.00 90.69 94 ARG A N 1
ATOM 754 C CA . ARG A 1 94 ? -15.333 -6.256 10.951 1.00 90.69 94 ARG A CA 1
ATOM 755 C C . ARG A 1 94 ? -14.617 -4.912 11.016 1.00 90.69 94 ARG A C 1
ATOM 757 O O . ARG A 1 94 ? -15.240 -3.920 11.363 1.00 90.69 94 ARG A O 1
ATOM 764 N N . ARG A 1 95 ? -13.314 -4.894 10.761 1.00 96.19 95 ARG A N 1
ATOM 765 C CA . ARG A 1 95 ? -12.416 -3.761 10.989 1.00 96.19 95 ARG A CA 1
ATOM 766 C C . ARG A 1 95 ? -11.582 -3.517 9.740 1.00 96.19 95 ARG A C 1
ATOM 768 O O . ARG A 1 95 ? -10.366 -3.707 9.711 1.00 96.19 95 ARG A O 1
ATOM 775 N N . ARG A 1 96 ? -12.291 -3.157 8.677 1.00 98.31 96 ARG A N 1
ATOM 776 C CA . ARG A 1 96 ? -11.711 -2.725 7.408 1.00 98.31 96 ARG A CA 1
ATOM 777 C C . ARG A 1 96 ? -11.610 -1.211 7.395 1.00 98.31 96 ARG A C 1
ATOM 779 O O . ARG A 1 96 ? -12.373 -0.522 8.069 1.00 98.31 96 ARG A O 1
ATOM 786 N N . CYS A 1 97 ? -10.639 -0.715 6.653 1.00 98.75 97 CYS A N 1
ATOM 787 C CA . CYS A 1 97 ? -10.440 0.703 6.445 1.00 98.75 97 CYS A CA 1
ATOM 788 C C . CYS A 1 97 ? -9.821 0.972 5.074 1.00 98.75 97 CYS A C 1
ATOM 790 O O . CYS A 1 97 ? -9.377 0.048 4.384 1.00 98.75 97 CYS A O 1
ATOM 792 N N . ILE A 1 98 ? -9.792 2.243 4.692 1.00 98.88 98 ILE A N 1
ATOM 793 C CA . ILE A 1 98 ? -9.036 2.738 3.545 1.00 98.88 98 ILE A CA 1
ATOM 794 C C . ILE A 1 98 ? -7.892 3.604 4.065 1.00 98.88 98 ILE A C 1
ATOM 796 O O . ILE A 1 98 ? -8.103 4.473 4.902 1.00 98.88 98 ILE A O 1
ATOM 800 N N . ILE A 1 99 ? -6.678 3.371 3.577 1.00 98.88 99 ILE A N 1
ATOM 801 C CA . ILE A 1 99 ? -5.523 4.236 3.831 1.00 98.88 99 ILE A CA 1
ATOM 802 C C . ILE A 1 99 ? -5.326 5.082 2.564 1.00 98.88 99 ILE A C 1
ATOM 804 O O . ILE A 1 99 ? -4.932 4.520 1.539 1.00 98.88 99 ILE A O 1
ATOM 808 N N . PRO A 1 100 ? -5.662 6.387 2.580 1.00 98.81 100 PRO A N 1
ATOM 809 C CA . PRO A 1 100 ? -5.516 7.241 1.407 1.00 98.81 100 PRO A CA 1
ATOM 810 C C . PRO A 1 100 ? -4.036 7.456 1.076 1.00 98.81 100 PRO A C 1
ATOM 812 O O . PRO A 1 100 ? -3.211 7.652 1.975 1.00 98.81 100 PRO A O 1
ATOM 815 N N . ALA A 1 101 ? -3.719 7.428 -0.215 1.00 98.75 101 ALA A N 1
ATOM 816 C CA . ALA A 1 101 ? -2.387 7.669 -0.752 1.00 98.75 101 ALA A CA 1
ATOM 817 C C . ALA A 1 101 ? -2.470 8.288 -2.158 1.00 98.75 101 ALA A C 1
ATOM 819 O O . ALA A 1 101 ? -3.483 8.142 -2.842 1.00 98.75 101 ALA A O 1
ATOM 820 N N . ASP A 1 102 ? -1.395 8.944 -2.585 1.00 98.25 102 ASP A N 1
ATOM 821 C CA . ASP A 1 102 ? -1.176 9.424 -3.965 1.00 98.25 102 ASP A CA 1
ATOM 822 C C . ASP A 1 102 ? 0.005 8.716 -4.655 1.00 98.25 102 ASP A C 1
ATOM 824 O O . ASP A 1 102 ? 0.202 8.825 -5.866 1.00 98.25 102 ASP A O 1
ATOM 828 N N . GLY A 1 103 ? 0.735 7.879 -3.916 1.00 98.44 103 GLY A N 1
ATOM 829 C CA . GLY A 1 103 ? 1.736 6.978 -4.465 1.00 98.44 103 GLY A CA 1
ATOM 830 C C . GLY A 1 103 ? 2.379 6.076 -3.422 1.00 98.44 103 GLY A C 1
ATOM 831 O O . GLY A 1 103 ? 2.126 6.174 -2.219 1.00 98.44 103 GLY A O 1
ATOM 832 N N . PHE A 1 104 ? 3.193 5.134 -3.888 1.00 98.75 104 PHE A N 1
ATOM 833 C CA . PHE A 1 104 ? 3.957 4.225 -3.042 1.00 98.75 104 PHE A CA 1
ATOM 834 C C . PHE A 1 104 ? 5.328 3.904 -3.621 1.00 98.75 104 PHE A C 1
ATOM 836 O O . PHE A 1 104 ? 5.551 3.996 -4.825 1.00 98.75 104 PHE A O 1
ATOM 843 N N . TYR A 1 105 ? 6.249 3.495 -2.748 1.00 98.56 105 TYR A N 1
ATOM 844 C CA . TYR A 1 105 ? 7.599 3.119 -3.149 1.00 98.56 105 TYR A CA 1
ATOM 845 C C . TYR A 1 105 ? 7.817 1.618 -3.005 1.00 98.56 105 TYR A C 1
ATOM 847 O O . TYR A 1 105 ? 7.450 1.006 -1.996 1.00 98.56 105 TYR A O 1
ATOM 855 N N . GLU A 1 106 ? 8.510 1.038 -3.977 1.00 98.12 106 GLU A N 1
ATOM 856 C CA . GLU A 1 106 ? 9.109 -0.286 -3.857 1.00 98.12 106 GLU A CA 1
ATOM 857 C C . GLU A 1 106 ? 10.563 -0.245 -4.334 1.00 98.12 106 GLU A C 1
ATOM 859 O O . GLU A 1 106 ? 10.976 0.614 -5.111 1.00 98.12 106 GLU A O 1
ATOM 864 N N . TRP A 1 107 ? 11.365 -1.183 -3.837 1.00 96.69 107 TRP A N 1
ATOM 865 C CA . TRP A 1 107 ? 12.797 -1.222 -4.115 1.00 96.69 107 TRP A CA 1
ATOM 866 C C . TRP A 1 107 ? 13.144 -2.443 -4.936 1.00 96.69 107 TRP A C 1
ATOM 868 O O . TRP A 1 107 ? 13.026 -3.574 -4.449 1.00 96.69 107 TRP A O 1
ATOM 878 N N . LYS A 1 108 ? 13.695 -2.213 -6.125 1.00 93.44 108 LYS A N 1
ATOM 879 C CA . LYS A 1 108 ? 14.339 -3.283 -6.871 1.00 93.44 108 LYS A CA 1
ATOM 880 C C . LYS A 1 108 ? 15.677 -3.598 -6.219 1.00 93.44 108 LYS A C 1
ATOM 882 O O . LYS A 1 108 ? 16.482 -2.707 -5.951 1.00 93.44 108 LYS A O 1
ATOM 887 N N . ARG A 1 109 ? 15.920 -4.880 -5.962 1.00 88.94 109 ARG A N 1
ATOM 888 C CA . ARG A 1 109 ? 17.215 -5.362 -5.475 1.00 88.94 109 ARG A CA 1
ATOM 889 C C . ARG A 1 109 ? 18.096 -5.712 -6.665 1.00 88.94 109 ARG A C 1
ATOM 891 O O . ARG A 1 109 ? 17.776 -6.642 -7.401 1.00 88.94 109 ARG A O 1
ATOM 898 N N . GLU A 1 110 ? 19.206 -5.004 -6.814 1.00 83.81 110 GLU A N 1
ATOM 899 C CA . GLU A 1 110 ? 20.260 -5.326 -7.776 1.00 83.81 110 GLU A CA 1
ATOM 900 C C . GLU A 1 110 ? 21.559 -5.553 -7.010 1.00 83.81 110 GLU A C 1
ATOM 902 O O . GLU A 1 110 ? 22.115 -4.620 -6.448 1.00 83.81 110 GLU A O 1
ATOM 907 N N . GLU A 1 111 ? 22.019 -6.805 -6.946 1.00 80.44 111 GLU A N 1
ATOM 908 C CA . GLU A 1 111 ? 23.221 -7.217 -6.207 1.00 80.44 111 GLU A CA 1
ATOM 909 C C . GLU A 1 111 ? 23.312 -6.637 -4.780 1.00 80.44 111 GLU A C 1
ATOM 911 O O . GLU A 1 111 ? 22.763 -7.218 -3.840 1.00 80.44 111 GLU A O 1
ATOM 916 N N . LYS A 1 112 ? 24.018 -5.510 -4.615 1.00 80.31 112 LYS A N 1
ATOM 917 C CA . LYS A 1 112 ? 24.257 -4.817 -3.341 1.00 80.31 112 LYS A CA 1
ATOM 918 C C . LYS A 1 112 ? 23.405 -3.561 -3.148 1.00 80.31 112 LYS A C 1
ATOM 920 O O . LYS A 1 112 ? 23.375 -3.027 -2.041 1.00 80.31 112 LYS A O 1
ATOM 925 N N . GLU A 1 113 ? 22.710 -3.103 -4.180 1.00 87.50 113 GLU A N 1
ATOM 926 C CA . GLU A 1 113 ? 21.949 -1.860 -4.169 1.00 87.50 113 GLU A CA 1
ATOM 927 C C . GLU A 1 113 ? 20.438 -2.101 -4.126 1.00 87.50 113 GLU A C 1
ATOM 929 O O . GLU A 1 113 ? 19.901 -3.128 -4.561 1.00 87.50 113 GLU A O 1
ATOM 934 N N . ARG A 1 114 ? 19.737 -1.122 -3.552 1.00 91.12 114 ARG A N 1
ATOM 935 C CA . ARG A 1 114 ? 18.278 -1.047 -3.549 1.00 91.12 114 ARG A CA 1
ATOM 936 C C . ARG A 1 114 ? 17.878 0.210 -4.292 1.00 91.12 114 ARG A C 1
ATOM 938 O O . ARG A 1 114 ? 18.047 1.308 -3.771 1.00 91.12 114 ARG A O 1
ATOM 945 N N . ILE A 1 115 ? 17.353 0.026 -5.492 1.00 95.06 115 ILE A N 1
ATOM 946 C CA . ILE A 1 115 ? 16.954 1.115 -6.375 1.00 95.06 115 ILE A CA 1
ATOM 947 C C . ILE A 1 115 ? 15.477 1.420 -6.097 1.00 95.06 115 ILE A C 1
ATOM 949 O O . ILE A 1 115 ? 14.642 0.542 -6.346 1.00 95.06 115 ILE A O 1
ATOM 953 N N . PRO A 1 116 ? 15.142 2.597 -5.539 1.00 97.12 116 PRO A N 1
ATOM 954 C CA . PRO A 1 116 ? 13.760 2.959 -5.268 1.00 97.12 116 PRO A CA 1
ATOM 955 C C . PRO A 1 116 ? 13.031 3.348 -6.556 1.00 97.12 116 PRO A C 1
ATOM 957 O O . PRO A 1 116 ? 13.539 4.105 -7.386 1.00 97.12 116 PRO A O 1
ATOM 960 N N . VAL A 1 117 ? 11.815 2.837 -6.692 1.00 97.88 117 VAL A N 1
ATOM 961 C CA . VAL A 1 117 ? 10.874 3.176 -7.757 1.00 97.88 117 VAL A CA 1
ATOM 962 C C . VAL A 1 117 ? 9.603 3.673 -7.089 1.00 97.88 117 VAL A C 1
ATOM 964 O O . VAL A 1 117 ? 9.101 3.031 -6.162 1.00 97.88 117 VAL A O 1
ATOM 967 N N . TYR A 1 118 ? 9.110 4.816 -7.545 1.00 98.44 118 TYR A N 1
ATOM 968 C CA . TYR A 1 118 ? 7.827 5.358 -7.133 1.00 98.44 118 TYR A CA 1
ATOM 969 C C . TYR A 1 118 ? 6.747 4.943 -8.124 1.00 98.44 118 TYR A C 1
ATOM 971 O O . TYR A 1 118 ? 6.992 4.921 -9.330 1.00 98.44 118 TYR A O 1
ATOM 979 N N . PHE A 1 119 ? 5.575 4.606 -7.597 1.00 98.44 119 PHE A N 1
ATOM 980 C CA . PHE A 1 119 ? 4.395 4.201 -8.345 1.00 98.44 119 PHE A CA 1
ATOM 981 C C . PHE A 1 119 ? 3.212 5.063 -7.918 1.00 98.44 119 PHE A C 1
ATOM 983 O O . PHE A 1 119 ? 2.973 5.228 -6.721 1.00 98.44 119 PHE A O 1
ATOM 990 N N . SER A 1 120 ? 2.437 5.552 -8.878 1.00 97.81 120 SER A N 1
ATOM 991 C CA . SER A 1 120 ? 1.237 6.352 -8.619 1.00 97.81 120 SER A CA 1
ATOM 992 C C . SER A 1 120 ? 0.155 6.069 -9.653 1.00 97.81 120 SER A C 1
ATOM 994 O O . SER A 1 120 ? 0.383 5.366 -10.640 1.00 97.81 120 SER A O 1
ATOM 996 N N . ARG A 1 121 ? -1.032 6.639 -9.439 1.00 97.00 121 ARG A N 1
ATOM 997 C CA . ARG A 1 121 ? -1.981 6.868 -10.534 1.00 97.00 121 ARG A CA 1
ATOM 998 C C . ARG A 1 121 ? -1.520 8.082 -11.364 1.00 97.00 121 ARG A C 1
ATOM 1000 O O . ARG A 1 121 ? -0.685 8.854 -10.868 1.00 97.00 121 ARG A O 1
ATOM 1007 N N . PRO A 1 122 ? -2.002 8.239 -12.611 1.00 95.00 122 PRO A N 1
ATOM 1008 C CA . PRO A 1 122 ? -1.699 9.406 -13.433 1.00 95.00 122 PRO A CA 1
ATOM 1009 C C . PRO A 1 122 ? -1.937 10.708 -12.675 1.00 95.00 122 PRO A C 1
ATOM 1011 O O . PRO A 1 122 ? -2.836 10.787 -11.841 1.00 95.00 122 PRO A O 1
ATOM 1014 N N . GLU A 1 123 ? -1.090 11.702 -12.937 1.00 90.19 123 GLU A N 1
ATOM 1015 C CA . GLU A 1 123 ? -1.213 13.059 -12.378 1.00 90.19 123 GLU A CA 1
ATOM 1016 C C . GLU A 1 123 ? -1.226 13.130 -10.835 1.00 90.19 123 GLU A C 1
ATOM 1018 O O . GLU A 1 123 ? -1.590 14.152 -10.261 1.00 90.19 123 GLU A O 1
ATOM 1023 N N . GLY A 1 124 ? -0.782 12.069 -10.149 1.00 89.06 124 GLY A N 1
ATOM 1024 C CA . GLY A 1 124 ? -0.776 12.012 -8.686 1.00 89.06 124 GLY A CA 1
ATOM 1025 C C . GLY A 1 124 ? -2.171 11.860 -8.076 1.00 89.06 124 GLY A C 1
ATOM 1026 O O . GLY A 1 124 ? -2.373 12.247 -6.933 1.00 89.06 124 GLY A O 1
ATOM 1027 N N . GLU A 1 125 ? -3.141 11.319 -8.821 1.00 96.12 125 GLU A N 1
ATOM 1028 C CA . GLU A 1 125 ? -4.504 11.132 -8.322 1.00 96.12 125 GLU A CA 1
ATOM 1029 C C . GLU A 1 125 ? -4.572 10.294 -7.033 1.00 96.12 125 GLU A C 1
ATOM 1031 O O . GLU A 1 125 ? -3.965 9.223 -6.924 1.00 96.12 125 GLU A O 1
ATOM 1036 N N . LEU A 1 126 ? -5.437 10.720 -6.105 1.00 97.75 126 LEU A N 1
ATOM 1037 C CA . LEU A 1 126 ? -5.765 9.969 -4.895 1.00 97.75 126 LEU A CA 1
ATOM 1038 C C . LEU A 1 126 ? -6.310 8.568 -5.203 1.00 97.75 126 LEU A C 1
ATOM 1040 O O . LEU A 1 126 ? -7.165 8.361 -6.075 1.00 97.75 126 LEU A O 1
ATOM 1044 N N . PHE A 1 127 ? -5.881 7.607 -4.391 1.00 98.62 127 PHE A N 1
ATOM 1045 C CA . PHE A 1 127 ? -6.436 6.263 -4.349 1.00 98.62 127 PHE A CA 1
ATOM 1046 C C . PHE A 1 127 ? -6.474 5.695 -2.932 1.00 98.62 127 PHE A C 1
ATOM 1048 O O . PHE A 1 127 ? -5.770 6.136 -2.022 1.00 98.62 127 PHE A O 1
ATOM 1055 N N . GLY A 1 128 ? -7.349 4.711 -2.738 1.00 98.69 128 GLY A N 1
ATOM 1056 C CA . GLY A 1 128 ? -7.523 4.043 -1.459 1.00 98.69 128 GLY A CA 1
ATOM 1057 C C . GLY A 1 128 ? -6.744 2.738 -1.395 1.00 98.69 128 GLY A C 1
ATOM 1058 O O . GLY A 1 128 ? -7.027 1.811 -2.152 1.00 98.69 128 GLY A O 1
ATOM 1059 N N . LEU A 1 129 ? -5.807 2.619 -0.455 1.00 98.88 129 LEU A N 1
ATOM 1060 C CA . LEU A 1 129 ? -5.218 1.327 -0.117 1.00 98.88 129 LEU A CA 1
ATOM 1061 C C . LEU A 1 129 ? -6.157 0.563 0.818 1.00 98.88 129 LEU A C 1
ATOM 1063 O O . LEU A 1 129 ? -6.547 1.081 1.865 1.00 98.88 129 LEU A O 1
ATOM 1067 N N . ALA A 1 130 ? -6.495 -0.683 0.481 1.00 98.88 130 ALA A N 1
ATOM 1068 C CA . ALA A 1 130 ? -7.259 -1.535 1.387 1.00 98.88 130 ALA A CA 1
ATOM 1069 C C . ALA A 1 130 ? -6.451 -1.779 2.668 1.00 98.88 130 ALA A C 1
ATOM 1071 O O . ALA A 1 130 ? -5.303 -2.226 2.620 1.00 98.88 130 ALA A O 1
ATOM 1072 N N . GLY A 1 131 ? -7.056 -1.506 3.819 1.00 98.69 131 GLY A N 1
ATOM 1073 C CA . GLY A 1 131 ? -6.441 -1.675 5.126 1.00 98.69 131 GLY A CA 1
ATOM 1074 C C . GLY A 1 131 ? -7.299 -2.499 6.077 1.00 98.69 131 GLY A C 1
ATOM 1075 O O . GLY A 1 131 ? -8.521 -2.594 5.943 1.00 98.69 131 GLY A O 1
ATOM 1076 N N . LEU A 1 132 ? -6.636 -3.091 7.063 1.00 98.62 132 LEU A N 1
ATOM 1077 C CA . LEU A 1 132 ? -7.264 -3.662 8.249 1.00 98.62 132 LEU A CA 1
ATOM 1078 C C . LEU A 1 132 ? -6.832 -2.862 9.462 1.00 98.62 132 LEU A C 1
ATOM 1080 O O . LEU A 1 132 ? -5.695 -2.390 9.508 1.00 98.62 132 LEU A O 1
ATOM 1084 N N . TRP A 1 133 ? -7.700 -2.768 10.459 1.00 98.31 133 TRP A N 1
ATOM 1085 C CA . TRP A 1 133 ? -7.374 -2.111 11.713 1.00 98.31 133 TRP A CA 1
ATOM 1086 C C . TRP A 1 133 ? -7.788 -2.931 12.930 1.00 98.31 133 TRP A C 1
ATOM 1088 O O . TRP A 1 133 ? -8.581 -3.865 12.846 1.00 98.31 133 TRP A O 1
ATOM 1098 N N . GLU A 1 134 ? -7.201 -2.600 14.071 1.00 97.25 134 GLU A N 1
ATOM 1099 C CA . GLU A 1 134 ? -7.451 -3.236 15.358 1.00 97.25 134 GLU A CA 1
ATOM 1100 C C . GLU A 1 134 ? -7.391 -2.206 16.486 1.00 97.25 134 GLU A C 1
ATOM 1102 O O . GLU A 1 134 ? -6.675 -1.203 16.406 1.00 97.25 134 GLU A O 1
ATOM 1107 N N . GLU A 1 135 ? -8.117 -2.517 17.557 1.00 96.50 135 GLU A N 1
ATOM 1108 C CA . GLU A 1 135 ? -8.038 -1.821 18.837 1.00 96.50 135 GLU A CA 1
ATOM 1109 C C . GLU A 1 135 ? -7.316 -2.713 19.829 1.00 96.50 135 GLU A C 1
ATOM 1111 O O . GLU A 1 135 ? -7.735 -3.847 20.087 1.00 96.50 135 GLU A O 1
ATOM 1116 N N . TRP A 1 136 ? -6.266 -2.176 20.432 1.00 97.31 136 TRP A N 1
ATOM 1117 C CA . TRP A 1 136 ? -5.523 -2.856 21.475 1.00 97.31 136 TRP A CA 1
ATOM 1118 C C . TRP A 1 136 ? -5.534 -2.022 22.753 1.00 97.31 136 TRP A C 1
ATOM 1120 O O . TRP A 1 136 ? -5.119 -0.863 22.758 1.00 97.31 136 TRP A O 1
ATOM 1130 N N . LYS A 1 137 ? -6.026 -2.610 23.847 1.00 96.81 137 LYS A N 1
ATOM 1131 C CA . LYS A 1 137 ? -6.016 -1.973 25.168 1.00 96.81 137 LYS A CA 1
ATOM 1132 C C . LYS A 1 137 ? -4.623 -2.099 25.769 1.00 96.81 137 LYS A C 1
ATOM 1134 O O . LYS A 1 137 ? -4.146 -3.209 26.004 1.00 96.81 137 LYS A O 1
ATOM 1139 N N . ARG A 1 138 ? -3.988 -0.963 26.028 1.00 94.38 138 ARG A N 1
ATOM 1140 C CA . ARG A 1 138 ? -2.698 -0.889 26.706 1.00 94.38 138 ARG A CA 1
ATOM 1141 C C . ARG A 1 138 ? -2.842 -1.273 28.187 1.00 94.38 138 ARG A C 1
ATOM 1143 O O . ARG A 1 138 ? -3.925 -1.113 28.754 1.00 94.38 138 ARG A O 1
ATOM 1150 N N . PRO A 1 139 ? -1.751 -1.703 28.851 1.00 93.00 139 PRO A N 1
ATOM 1151 C CA . PRO A 1 139 ? -1.755 -1.961 30.293 1.00 93.00 139 PRO A CA 1
ATOM 1152 C C . PRO A 1 139 ? -2.165 -0.755 31.152 1.00 93.00 139 PRO A C 1
ATOM 1154 O O . PRO A 1 139 ? -2.693 -0.944 32.242 1.00 93.00 139 PRO A O 1
ATOM 1157 N N . ASP A 1 140 ? -1.949 0.471 30.663 1.00 93.75 140 ASP A N 1
ATOM 1158 C CA . ASP A 1 140 ? -2.341 1.719 31.334 1.00 93.75 140 ASP A CA 1
ATOM 1159 C C . ASP A 1 140 ? -3.832 2.084 31.158 1.00 93.75 140 ASP A C 1
ATOM 1161 O O . ASP A 1 140 ? -4.287 3.096 31.683 1.00 93.75 140 ASP A O 1
ATOM 1165 N N . GLY A 1 141 ? -4.600 1.268 30.425 1.00 93.62 141 GLY A N 1
ATOM 1166 C CA . GLY A 1 141 ? -6.020 1.482 30.144 1.00 93.62 141 GLY A CA 1
ATOM 1167 C C . GLY A 1 141 ? -6.314 2.309 28.887 1.00 93.62 141 GLY A C 1
ATOM 1168 O O . GLY A 1 141 ? -7.466 2.338 28.454 1.00 93.62 141 GLY A O 1
ATOM 1169 N N . SER A 1 142 ? -5.310 2.932 28.261 1.00 96.12 142 SER A N 1
ATOM 1170 C CA . SER A 1 142 ? -5.484 3.634 26.983 1.00 96.12 142 SER A CA 1
ATOM 1171 C C . SER A 1 142 ? -5.711 2.658 25.821 1.00 96.12 142 SER A C 1
ATOM 1173 O O . SER A 1 142 ? -5.316 1.492 25.873 1.00 96.12 142 SER A O 1
ATOM 1175 N N . VAL A 1 143 ? -6.354 3.123 24.748 1.00 97.25 143 VAL A N 1
ATOM 1176 C CA . VAL A 1 143 ? -6.581 2.324 23.533 1.00 97.25 143 VAL A CA 1
ATOM 1177 C C . VAL A 1 143 ? -5.614 2.766 22.442 1.00 97.25 143 VAL A C 1
ATOM 1179 O O . VAL A 1 143 ? -5.455 3.955 22.174 1.00 97.25 143 VAL A O 1
ATOM 1182 N N . LEU A 1 144 ? -4.962 1.795 21.807 1.00 97.62 144 LEU A N 1
ATOM 1183 C CA . LEU A 1 144 ? -4.192 1.989 20.589 1.00 97.62 144 LEU A CA 1
ATOM 1184 C C . LEU A 1 144 ? -5.018 1.521 19.389 1.00 97.62 144 LEU A C 1
ATOM 1186 O O . LEU A 1 144 ? -5.304 0.329 19.268 1.00 97.62 144 LEU A O 1
ATOM 1190 N N . HIS A 1 145 ? -5.315 2.445 18.477 1.00 98.19 145 HIS A N 1
ATOM 1191 C CA . HIS A 1 145 ? -5.783 2.113 17.135 1.00 98.19 145 HIS A CA 1
ATOM 1192 C C . HIS A 1 145 ? -4.578 1.890 16.225 1.00 98.19 145 HIS A C 1
ATOM 1194 O O . HIS A 1 145 ? -3.685 2.738 16.122 1.00 98.19 145 HIS A O 1
ATOM 1200 N N . SER A 1 146 ? -4.534 0.731 15.579 1.00 98.62 146 SER A N 1
ATOM 1201 C CA . SER A 1 146 ? -3.431 0.340 14.701 1.00 98.62 146 SER A CA 1
ATOM 1202 C C . SER A 1 146 ? -3.950 -0.272 13.409 1.00 98.62 146 SER A C 1
ATOM 1204 O O . SER A 1 146 ? -5.057 -0.802 13.383 1.00 98.62 146 SER A O 1
ATOM 1206 N N . CYS A 1 147 ? -3.167 -0.200 12.335 1.00 98.75 147 CYS A N 1
ATOM 1207 C CA . CYS A 1 147 ? -3.571 -0.685 11.019 1.00 98.75 147 CYS A CA 1
ATOM 1208 C C . CYS A 1 147 ? -2.464 -1.437 10.271 1.00 98.75 147 CYS A C 1
ATOM 1210 O O . CYS A 1 147 ? -1.277 -1.326 10.584 1.00 98.75 147 CYS A O 1
ATOM 1212 N N . ALA A 1 148 ? -2.869 -2.205 9.263 1.00 98.69 148 ALA A N 1
ATOM 1213 C CA . ALA A 1 148 ? -2.002 -2.870 8.298 1.00 98.69 148 ALA A CA 1
ATOM 1214 C C . ALA A 1 148 ? -2.536 -2.655 6.879 1.00 98.69 148 ALA A C 1
ATOM 1216 O O . ALA A 1 148 ? -3.745 -2.703 6.657 1.00 98.69 148 ALA A O 1
ATOM 1217 N N . ILE A 1 149 ? -1.631 -2.492 5.912 1.00 98.88 149 ILE A N 1
ATOM 1218 C CA . ILE A 1 149 ? -1.983 -2.372 4.490 1.00 98.88 149 ILE A CA 1
ATOM 1219 C C . ILE A 1 149 ? -2.130 -3.765 3.872 1.00 98.88 149 ILE A C 1
ATOM 1221 O O . ILE A 1 149 ? -1.256 -4.628 4.033 1.00 98.88 149 ILE A O 1
ATOM 1225 N N . MET A 1 150 ? -3.197 -3.982 3.110 1.00 98.69 150 MET A N 1
ATOM 1226 C CA . MET A 1 150 ? -3.400 -5.213 2.361 1.00 98.69 150 MET A CA 1
ATOM 1227 C C . MET A 1 150 ? -2.406 -5.340 1.198 1.00 98.69 150 MET A C 1
ATOM 1229 O O . MET A 1 150 ? -2.196 -4.449 0.387 1.00 98.69 150 MET A O 1
ATOM 1233 N N . THR A 1 151 ? -1.773 -6.502 1.184 1.00 98.62 151 THR A N 1
ATOM 1234 C CA . THR A 1 151 ? -0.878 -7.156 0.231 1.00 98.62 151 THR A CA 1
ATOM 1235 C C . THR A 1 151 ? -1.480 -7.939 -0.925 1.00 98.62 151 THR A C 1
ATOM 1237 O O . THR A 1 151 ? -2.132 -8.924 -0.604 1.00 98.62 151 THR A O 1
ATOM 1240 N N . THR A 1 152 ? -1.168 -7.716 -2.200 1.00 97.25 152 THR A N 1
ATOM 1241 C CA . THR A 1 152 ? -1.474 -8.707 -3.261 1.00 97.25 152 THR A CA 1
ATOM 1242 C C . THR A 1 152 ? -0.263 -8.983 -4.154 1.00 97.25 152 THR A C 1
ATOM 1244 O O . THR A 1 152 ? 0.810 -8.401 -3.948 1.00 97.25 152 THR A O 1
ATOM 1247 N N . VAL A 1 153 ? -0.375 -9.955 -5.063 1.00 94.38 153 VAL A N 1
ATOM 1248 C CA . VAL A 1 153 ? 0.647 -10.190 -6.096 1.00 94.38 153 VAL A CA 1
ATOM 1249 C C . VAL A 1 153 ? 0.814 -8.927 -6.938 1.00 94.38 153 VAL A C 1
ATOM 1251 O O . VAL A 1 153 ? -0.145 -8.195 -7.155 1.00 94.38 153 VAL A O 1
ATOM 1254 N N . ALA A 1 154 ? 2.032 -8.630 -7.369 1.00 94.56 154 ALA A N 1
ATOM 1255 C CA . ALA A 1 154 ? 2.261 -7.466 -8.212 1.00 94.56 154 ALA A CA 1
ATOM 1256 C C . ALA A 1 154 ? 1.671 -7.655 -9.623 1.00 94.56 154 ALA A C 1
ATOM 1258 O O . ALA A 1 154 ? 1.633 -8.771 -10.146 1.00 94.56 154 ALA A O 1
ATOM 1259 N N . ASN A 1 155 ? 1.212 -6.559 -10.233 1.00 94.12 155 ASN A N 1
ATOM 1260 C CA . ASN A 1 155 ? 0.913 -6.501 -11.667 1.00 94.12 155 ASN A CA 1
ATOM 1261 C C . ASN A 1 155 ? 2.220 -6.463 -12.491 1.00 94.12 155 ASN A C 1
ATOM 1263 O O . ASN A 1 155 ? 3.315 -6.445 -11.927 1.00 94.12 155 ASN A O 1
ATOM 1267 N N . GLY A 1 156 ? 2.142 -6.465 -13.822 1.00 90.12 156 GLY A N 1
ATOM 1268 C CA . GLY A 1 156 ? 3.330 -6.517 -14.681 1.00 90.12 156 GLY A CA 1
ATOM 1269 C C . GLY A 1 156 ? 4.193 -5.251 -14.657 1.00 90.12 156 GLY A C 1
ATOM 1270 O O . GLY A 1 156 ? 5.372 -5.341 -15.006 1.00 90.12 156 GLY A O 1
ATOM 1271 N N . LEU A 1 157 ? 3.663 -4.113 -14.190 1.00 94.31 157 LEU A N 1
ATOM 1272 C CA . LEU A 1 157 ? 4.435 -2.890 -13.944 1.00 94.31 157 LEU A CA 1
ATOM 1273 C C . LEU A 1 157 ? 5.276 -2.986 -12.659 1.00 94.31 157 LEU A C 1
ATOM 1275 O O . LEU A 1 157 ? 6.448 -2.612 -12.662 1.00 94.31 157 LEU A O 1
ATOM 1279 N N . VAL A 1 158 ? 4.698 -3.498 -11.567 1.00 96.12 158 VAL A N 1
ATOM 1280 C CA . VAL A 1 158 ? 5.348 -3.547 -10.244 1.00 96.12 158 VAL A CA 1
ATOM 1281 C C . VAL A 1 158 ? 6.222 -4.797 -10.070 1.00 96.12 158 VAL A C 1
ATOM 1283 O O . VAL A 1 158 ? 7.289 -4.711 -9.460 1.00 96.12 158 VAL A O 1
ATOM 1286 N N . ASP A 1 159 ? 5.830 -5.948 -10.631 1.00 94.94 159 ASP A N 1
ATOM 1287 C CA . ASP A 1 159 ? 6.507 -7.249 -10.445 1.00 94.94 159 ASP A CA 1
ATOM 1288 C C . ASP A 1 159 ? 8.013 -7.238 -10.776 1.00 94.94 159 ASP A C 1
ATOM 1290 O O . ASP A 1 159 ? 8.793 -7.812 -10.007 1.00 94.94 159 ASP A O 1
ATOM 1294 N N . PRO A 1 160 ? 8.483 -6.529 -11.828 1.00 92.94 160 PRO A N 1
ATOM 1295 C CA . PRO A 1 160 ? 9.912 -6.428 -12.128 1.00 92.94 160 PRO A CA 1
ATOM 1296 C C . PRO A 1 160 ? 10.747 -5.728 -11.045 1.00 92.94 160 PRO A C 1
ATOM 1298 O O . PRO A 1 160 ? 11.976 -5.845 -11.048 1.00 92.94 160 PRO A O 1
ATOM 1301 N N . VAL A 1 161 ? 10.094 -4.990 -10.143 1.00 94.00 161 VAL A N 1
ATOM 1302 C CA . VAL A 1 161 ? 10.694 -4.254 -9.022 1.00 94.00 161 VAL A CA 1
ATOM 1303 C C . VAL A 1 161 ? 10.476 -5.017 -7.717 1.00 94.00 161 VAL A C 1
ATOM 1305 O O . VAL A 1 161 ? 11.426 -5.258 -6.970 1.00 94.00 161 VAL A O 1
ATOM 1308 N N . CYS A 1 162 ? 9.237 -5.431 -7.451 1.00 94.06 162 CYS A N 1
ATOM 1309 C CA . CYS A 1 162 ? 8.848 -6.172 -6.261 1.00 94.06 162 CYS A CA 1
ATOM 1310 C C . CYS A 1 162 ? 7.689 -7.112 -6.585 1.00 94.06 162 CYS A C 1
ATOM 1312 O O . CYS A 1 162 ? 6.682 -6.696 -7.139 1.00 94.06 162 CYS A O 1
ATOM 1314 N N . THR A 1 163 ? 7.768 -8.366 -6.142 1.00 93.19 163 THR A N 1
ATOM 1315 C CA . THR A 1 163 ? 6.755 -9.399 -6.444 1.00 93.19 163 THR A CA 1
ATOM 1316 C C . THR A 1 163 ? 5.395 -9.175 -5.771 1.00 93.19 163 THR A C 1
ATOM 1318 O O . THR A 1 163 ? 4.478 -9.991 -5.896 1.00 93.19 163 THR A O 1
ATOM 1321 N N . ARG A 1 164 ? 5.264 -8.100 -4.988 1.00 95.50 164 ARG A N 1
ATOM 1322 C CA . ARG A 1 164 ? 4.076 -7.732 -4.217 1.00 95.50 164 ARG A CA 1
ATOM 1323 C C . ARG A 1 164 ? 3.795 -6.254 -4.406 1.00 95.50 164 ARG A C 1
ATOM 1325 O O . ARG A 1 164 ? 4.728 -5.461 -4.443 1.00 95.50 164 ARG A O 1
ATOM 1332 N N . MET A 1 165 ? 2.518 -5.906 -4.400 1.00 98.00 165 MET A N 1
ATOM 1333 C CA . MET A 1 165 ? 2.045 -4.524 -4.406 1.00 98.00 165 MET A CA 1
ATOM 1334 C C . MET A 1 165 ? 0.969 -4.336 -3.326 1.00 98.00 165 MET A C 1
ATOM 1336 O O . MET A 1 165 ? 0.370 -5.331 -2.888 1.00 98.00 165 MET A O 1
ATOM 1340 N N . PRO A 1 166 ? 0.725 -3.106 -2.846 1.00 98.69 166 PRO A N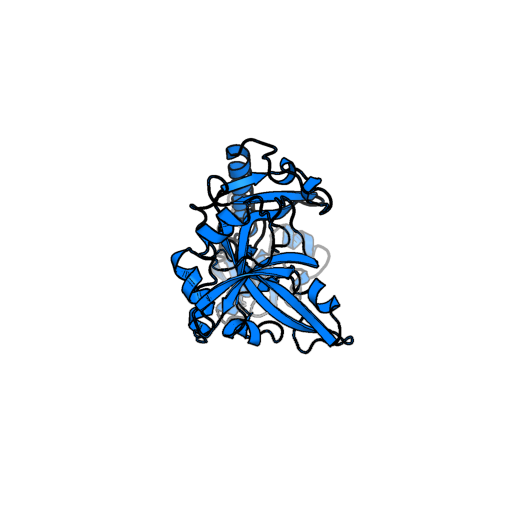 1
ATOM 1341 C CA . PRO A 1 166 ? -0.449 -2.849 -2.028 1.00 98.69 166 PRO A CA 1
ATOM 1342 C C . PRO A 1 166 ? -1.730 -3.062 -2.844 1.00 98.69 166 PRO A C 1
ATOM 1344 O O . PRO A 1 166 ? -1.755 -2.861 -4.057 1.00 98.69 166 PRO A O 1
ATOM 1347 N N . VAL A 1 167 ? -2.800 -3.491 -2.180 1.00 98.75 167 VAL A N 1
ATOM 1348 C CA . VAL A 1 167 ? -4.129 -3.558 -2.790 1.00 98.75 167 VAL A CA 1
ATOM 1349 C C . VAL A 1 167 ? -4.667 -2.138 -2.884 1.00 98.75 167 VAL A C 1
ATOM 1351 O O . VAL A 1 167 ? -5.062 -1.558 -1.873 1.00 98.75 167 VAL A O 1
ATOM 1354 N N . ILE A 1 168 ? -4.686 -1.602 -4.098 1.00 98.75 168 ILE A N 1
ATOM 1355 C CA . ILE A 1 168 ? -5.389 -0.365 -4.429 1.00 98.75 168 ILE A CA 1
ATOM 1356 C C . ILE A 1 168 ? -6.835 -0.750 -4.754 1.00 98.75 168 ILE A C 1
ATOM 1358 O O . ILE A 1 168 ? -7.073 -1.591 -5.622 1.00 98.75 168 ILE A O 1
ATOM 1362 N N . LEU A 1 169 ? -7.799 -0.186 -4.030 1.00 98.56 169 LEU A N 1
ATOM 1363 C CA . LEU A 1 169 ? -9.220 -0.410 -4.284 1.00 98.56 169 LEU A CA 1
ATOM 1364 C C . LEU A 1 169 ? -9.660 0.395 -5.501 1.00 98.56 169 LEU A C 1
ATOM 1366 O O . LEU A 1 169 ? -9.237 1.535 -5.692 1.00 98.56 169 LEU A O 1
ATOM 1370 N N . ARG A 1 170 ? -10.551 -0.185 -6.306 1.00 97.19 170 A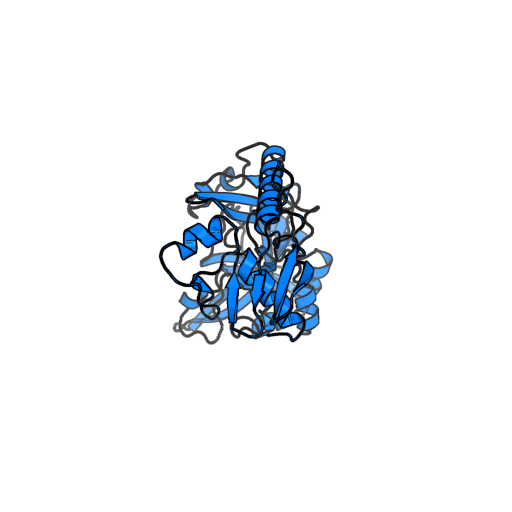RG A N 1
ATOM 1371 C CA . ARG A 1 170 ? -11.251 0.591 -7.327 1.00 97.19 170 ARG A CA 1
ATOM 1372 C C . ARG A 1 170 ? -12.324 1.456 -6.664 1.00 97.19 170 ARG A C 1
ATOM 1374 O O . ARG A 1 170 ? -12.951 0.968 -5.722 1.00 97.19 170 ARG A O 1
ATOM 1381 N N . PRO A 1 171 ? -12.619 2.661 -7.184 1.00 96.25 171 PRO A N 1
ATOM 1382 C CA . PRO A 1 171 ? -13.626 3.550 -6.599 1.00 96.25 171 PRO A CA 1
ATOM 1383 C C . PRO A 1 171 ? -14.980 2.868 -6.344 1.00 96.25 171 PRO A C 1
ATOM 1385 O O . PRO A 1 171 ? -15.585 3.046 -5.291 1.00 96.25 171 PRO A O 1
ATOM 1388 N N . GLN A 1 172 ? -15.427 2.015 -7.271 1.00 96.81 172 GLN A N 1
ATOM 1389 C CA . GLN A 1 172 ? -16.681 1.264 -7.149 1.00 96.81 172 GLN A CA 1
ATOM 1390 C C . GLN A 1 172 ? -16.687 0.199 -6.037 1.00 96.81 172 GLN A C 1
ATOM 1392 O O . GLN A 1 172 ? -17.759 -0.190 -5.579 1.00 96.81 172 GLN A O 1
ATOM 1397 N N . ASP A 1 173 ? -15.516 -0.263 -5.594 1.00 97.56 173 ASP A N 1
ATOM 1398 C CA . ASP A 1 173 ? -15.371 -1.323 -4.591 1.00 97.56 173 ASP A CA 1
ATOM 1399 C C . ASP A 1 173 ? -15.172 -0.753 -3.171 1.00 97.56 173 ASP A C 1
ATOM 1401 O O . ASP A 1 173 ? -15.354 -1.466 -2.182 1.00 97.56 173 ASP A O 1
ATOM 1405 N N . GLU A 1 174 ? -14.835 0.539 -3.047 1.00 98.19 174 GLU A N 1
ATOM 1406 C CA . GLU A 1 174 ? -14.530 1.215 -1.775 1.00 98.19 174 GLU A CA 1
ATOM 1407 C C . GLU A 1 174 ? -15.686 1.123 -0.769 1.00 98.19 174 GLU A C 1
ATOM 1409 O O . GLU A 1 174 ? -15.469 0.817 0.404 1.00 98.19 174 GLU A O 1
ATOM 1414 N N . ALA A 1 175 ? -16.928 1.333 -1.220 1.00 97.06 175 ALA A N 1
ATOM 1415 C CA . ALA A 1 175 ? -18.104 1.280 -0.352 1.00 97.06 175 ALA A CA 1
ATOM 1416 C C . ALA A 1 175 ? -18.371 -0.137 0.182 1.00 97.06 175 ALA A C 1
ATOM 1418 O O . ALA A 1 175 ? -18.622 -0.313 1.374 1.00 97.06 175 ALA A O 1
ATOM 1419 N N . ALA A 1 176 ? -18.266 -1.152 -0.681 1.00 96.81 176 ALA A N 1
ATOM 1420 C CA . ALA A 1 176 ? -18.439 -2.549 -0.288 1.00 96.81 176 ALA A CA 1
ATOM 1421 C C . ALA A 1 176 ? -17.332 -3.011 0.671 1.00 96.81 176 ALA A C 1
ATOM 1423 O O . ALA A 1 176 ? -17.59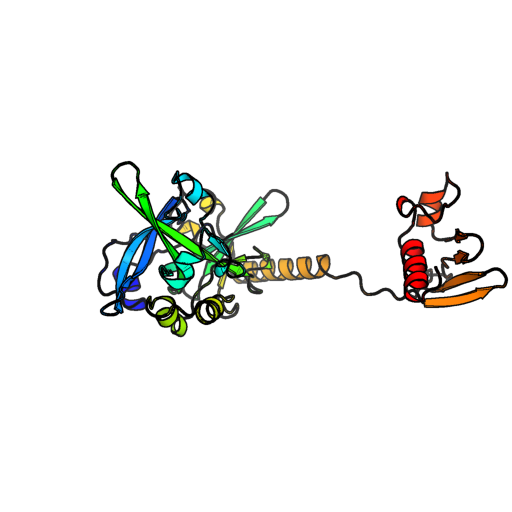2 -3.794 1.589 1.00 96.81 176 ALA A O 1
ATOM 1424 N N . TRP A 1 177 ? -16.109 -2.508 0.473 1.00 98.25 177 TRP A N 1
ATOM 1425 C CA . TRP A 1 177 ? -14.986 -2.746 1.369 1.00 98.25 177 TRP A CA 1
ATOM 1426 C C . TRP A 1 177 ? -15.176 -2.073 2.731 1.00 98.25 177 TRP A C 1
ATOM 1428 O O . TRP A 1 177 ? -14.899 -2.696 3.751 1.00 98.25 177 TRP A O 1
ATOM 1438 N N . LEU A 1 178 ? -15.657 -0.832 2.789 1.00 97.88 178 LEU A N 1
ATOM 1439 C CA . LEU A 1 178 ? -15.819 -0.116 4.055 1.00 97.88 178 LEU A CA 1
ATOM 1440 C C . LEU A 1 178 ? -17.029 -0.572 4.875 1.00 97.88 178 LEU A C 1
ATOM 1442 O O . LEU A 1 178 ? -16.952 -0.523 6.098 1.00 97.88 178 LEU A O 1
ATOM 1446 N N . ASP A 1 179 ? -18.112 -1.045 4.248 1.00 96.50 179 ASP A N 1
ATOM 1447 C CA . ASP A 1 179 ? -19.366 -1.339 4.953 1.00 96.50 179 ASP A CA 1
ATOM 1448 C C . ASP A 1 179 ? -19.199 -2.430 6.030 1.00 96.50 179 ASP A C 1
ATOM 1450 O O . ASP A 1 179 ? -19.110 -3.610 5.681 1.00 96.50 179 ASP A O 1
ATOM 1454 N N . PRO A 1 180 ? -19.232 -2.105 7.339 1.00 94.38 180 PRO A N 1
ATOM 1455 C CA . PRO A 1 180 ? -19.025 -3.083 8.412 1.00 94.38 180 PRO A CA 1
ATOM 1456 C C . PRO A 1 180 ? -20.188 -4.081 8.562 1.00 94.38 180 PRO A C 1
ATOM 1458 O O . PRO A 1 180 ? -20.077 -5.067 9.301 1.00 94.38 180 PRO A O 1
ATOM 1461 N N . ARG A 1 181 ? -21.318 -3.847 7.882 1.00 94.12 181 ARG A N 1
ATOM 1462 C CA . ARG A 1 181 ? -22.455 -4.778 7.808 1.00 94.12 181 ARG A CA 1
ATOM 1463 C C . ARG A 1 181 ? -22.182 -5.898 6.808 1.00 94.12 181 ARG A C 1
ATOM 1465 O O . ARG A 1 181 ? -22.710 -6.995 6.984 1.00 94.12 181 ARG A O 1
ATOM 1472 N N . ASN A 1 182 ? -21.314 -5.667 5.820 1.00 94.44 182 ASN A N 1
ATOM 1473 C CA . ASN A 1 182 ? -20.818 -6.725 4.955 1.00 94.44 182 ASN A CA 1
ATOM 1474 C C . ASN A 1 182 ? -19.814 -7.598 5.727 1.00 94.44 182 ASN A C 1
ATOM 1476 O O . ASN A 1 182 ? -18.673 -7.205 5.974 1.00 94.44 182 ASN A O 1
ATOM 1480 N N . GLN A 1 183 ? -20.250 -8.794 6.122 1.00 94.31 183 GLN A N 1
ATOM 1481 C CA . GLN A 1 183 ? -19.409 -9.800 6.785 1.00 94.31 183 GLN A CA 1
ATOM 1482 C C . GLN A 1 183 ? -19.126 -11.007 5.879 1.00 94.31 183 GLN A C 1
ATOM 1484 O O . GLN A 1 183 ? -18.592 -12.017 6.341 1.00 94.31 183 GLN A O 1
ATOM 1489 N N . ASN A 1 184 ? -19.466 -10.917 4.588 1.00 96.12 184 ASN A N 1
ATOM 1490 C CA . ASN A 1 184 ? -19.216 -11.968 3.611 1.00 96.12 184 ASN A CA 1
ATOM 1491 C C . ASN A 1 184 ? -17.732 -11.973 3.216 1.00 96.12 184 ASN A C 1
ATOM 1493 O O . ASN A 1 184 ? -17.327 -11.385 2.215 1.00 96.12 184 ASN A O 1
ATOM 1497 N N . VAL A 1 185 ? -16.901 -12.631 4.028 1.00 95.25 185 VAL A N 1
ATOM 1498 C CA . VAL A 1 185 ? -15.444 -12.681 3.822 1.00 95.25 185 VAL A CA 1
ATOM 1499 C C . VAL A 1 185 ? -15.071 -13.165 2.412 1.00 95.25 185 VAL A C 1
ATOM 1501 O O . VAL A 1 185 ? -14.294 -12.468 1.767 1.00 95.25 185 VAL A O 1
ATOM 1504 N N . PRO A 1 186 ? -15.639 -14.255 1.855 1.00 95.12 186 PRO A N 1
ATOM 1505 C CA . PRO A 1 186 ? -15.341 -14.662 0.478 1.00 95.12 186 PRO A CA 1
ATOM 1506 C C . PRO A 1 186 ? -15.580 -13.577 -0.585 1.00 95.12 186 PRO A C 1
ATOM 1508 O O . PRO A 1 186 ? -14.856 -13.514 -1.577 1.00 95.12 186 PRO A O 1
ATOM 1511 N N . GLU A 1 187 ? -16.588 -12.724 -0.403 1.00 94.50 187 GLU A N 1
ATOM 1512 C CA . GLU A 1 187 ? -16.868 -11.598 -1.297 1.00 94.50 187 GLU A CA 1
ATOM 1513 C C . GLU A 1 187 ? -15.878 -10.449 -1.096 1.00 94.50 187 GLU A C 1
ATOM 1515 O O . GLU A 1 187 ? -15.329 -9.939 -2.067 1.00 94.50 187 GLU A O 1
ATOM 1520 N N . LEU A 1 188 ? -15.558 -10.108 0.151 1.00 96.88 188 LEU A N 1
ATOM 1521 C CA . LEU A 1 188 ? -14.556 -9.088 0.470 1.00 96.88 188 LEU A CA 1
ATOM 1522 C C . LEU A 1 188 ? -13.169 -9.461 -0.064 1.00 96.88 188 LEU A C 1
ATOM 1524 O O . LEU A 1 188 ? -12.472 -8.627 -0.635 1.00 96.88 188 LEU A O 1
ATOM 1528 N N . MET A 1 189 ? -12.781 -10.731 0.055 1.00 95.19 189 MET A N 1
ATOM 1529 C CA . MET A 1 189 ? -11.496 -11.234 -0.441 1.00 95.19 189 MET A CA 1
ATOM 1530 C C . MET A 1 189 ? -11.389 -11.142 -1.966 1.00 95.19 189 MET A C 1
ATOM 1532 O O . MET A 1 189 ? -10.297 -10.972 -2.506 1.00 95.19 189 MET A O 1
ATOM 1536 N N . ARG A 1 190 ? -12.520 -11.182 -2.682 1.00 95.56 190 ARG A N 1
ATOM 1537 C CA . ARG A 1 190 ? -12.551 -10.941 -4.128 1.00 95.56 190 ARG A CA 1
ATOM 1538 C C . ARG A 1 190 ? -12.209 -9.494 -4.480 1.00 95.56 190 ARG A C 1
ATOM 1540 O O . ARG A 1 190 ? -11.745 -9.276 -5.585 1.00 95.56 190 ARG A O 1
ATOM 1547 N N . LEU A 1 191 ? -12.359 -8.520 -3.590 1.00 96.62 191 LEU A N 1
ATOM 1548 C CA . LEU A 1 191 ? -11.962 -7.135 -3.878 1.00 96.62 191 LEU A CA 1
ATOM 1549 C C . LEU A 1 191 ? -10.429 -6.957 -3.875 1.00 96.62 191 LEU A C 1
ATOM 1551 O O . LEU A 1 191 ? -9.903 -6.005 -4.441 1.00 96.62 191 LEU A O 1
ATOM 1555 N N . LEU A 1 192 ? -9.688 -7.899 -3.280 1.00 97.38 192 LEU A N 1
ATOM 1556 C CA . LEU A 1 192 ? -8.255 -7.778 -3.000 1.00 97.38 192 LEU A CA 1
ATOM 1557 C C . LEU A 1 192 ? -7.357 -8.257 -4.151 1.00 97.38 192 LEU A C 1
ATOM 1559 O O . LEU A 1 192 ? -6.553 -9.184 -4.004 1.00 97.38 192 LEU A O 1
ATOM 1563 N N . ARG A 1 193 ? -7.497 -7.632 -5.321 1.00 95.56 193 ARG A N 1
ATOM 1564 C CA . ARG A 1 193 ? -6.776 -8.007 -6.551 1.00 95.56 193 ARG A CA 1
ATOM 1565 C C . ARG A 1 193 ? -5.687 -6.987 -6.915 1.00 95.56 193 ARG A C 1
ATOM 1567 O O . ARG A 1 193 ? -5.740 -5.859 -6.431 1.00 95.56 193 ARG A O 1
ATOM 1574 N N . PRO A 1 194 ? -4.707 -7.361 -7.760 1.00 96.88 194 PRO A N 1
ATOM 1575 C CA . PRO A 1 194 ? -3.750 -6.405 -8.314 1.00 96.88 194 PRO A CA 1
ATOM 1576 C C . PRO A 1 194 ? -4.474 -5.313 -9.106 1.00 96.88 194 PRO A C 1
ATOM 1578 O O . PRO A 1 194 ? -5.419 -5.608 -9.843 1.00 96.88 194 PRO A O 1
ATOM 1581 N N . TYR A 1 195 ? -4.025 -4.068 -8.959 1.00 97.62 195 TYR A N 1
ATOM 1582 C CA . TYR A 1 195 ? -4.571 -2.938 -9.711 1.00 97.62 195 TYR A CA 1
ATOM 1583 C C . TYR A 1 195 ? -4.115 -3.000 -11.184 1.00 97.62 195 TYR A C 1
ATOM 1585 O O . TYR A 1 195 ? -3.015 -3.508 -11.436 1.00 97.62 195 TYR A O 1
ATOM 1593 N N . PRO A 1 196 ? -4.919 -2.533 -12.161 1.00 96.62 196 PRO A N 1
ATOM 1594 C CA . PRO A 1 196 ? -4.523 -2.511 -13.571 1.00 96.62 196 PRO A CA 1
ATOM 1595 C C . PRO A 1 196 ? -3.230 -1.724 -13.795 1.00 96.62 196 PRO A C 1
ATOM 1597 O O . PRO A 1 196 ? -3.054 -0.636 -13.258 1.00 96.62 196 PRO A O 1
ATOM 1600 N N . GLU A 1 197 ? -2.299 -2.304 -14.550 1.00 95.31 197 GLU A N 1
ATOM 1601 C CA . GLU A 1 197 ? -0.980 -1.704 -14.791 1.00 95.31 197 GLU A CA 1
ATOM 1602 C C . GLU A 1 197 ? -1.018 -0.517 -15.759 1.00 95.31 197 GLU A C 1
ATOM 1604 O O . GLU A 1 197 ? -0.158 0.351 -15.687 1.00 95.31 197 GLU A O 1
ATOM 1609 N N . ASP A 1 198 ? -2.018 -0.478 -16.637 1.00 95.56 198 ASP A N 1
ATOM 1610 C CA . ASP A 1 198 ? -2.287 0.578 -17.613 1.00 95.56 198 ASP A CA 1
ATOM 1611 C C . ASP A 1 198 ? -2.925 1.831 -16.993 1.00 95.56 198 ASP A C 1
ATOM 1613 O O . ASP A 1 198 ? -2.957 2.885 -17.622 1.00 95.56 198 ASP A O 1
ATOM 1617 N N . GLU A 1 199 ? -3.379 1.736 -15.743 1.00 96.38 199 GLU A N 1
ATOM 1618 C CA . GLU A 1 199 ? -3.900 2.851 -14.946 1.00 96.38 199 GLU A CA 1
ATOM 1619 C C . GLU A 1 199 ? -2.877 3.361 -13.912 1.00 96.38 199 GLU A C 1
ATOM 1621 O O . GLU A 1 199 ? -3.238 4.019 -12.931 1.00 96.38 199 GLU A O 1
ATOM 1626 N N . MET A 1 200 ? -1.600 3.014 -14.085 1.00 97.25 200 MET A N 1
ATOM 1627 C CA . MET A 1 200 ? -0.520 3.354 -13.164 1.00 97.25 200 MET A CA 1
ATOM 1628 C C . MET A 1 200 ? 0.691 3.908 -13.908 1.00 97.25 200 MET A C 1
ATOM 1630 O O . MET A 1 200 ? 0.976 3.551 -15.048 1.00 97.25 200 MET A O 1
ATOM 1634 N N . GLU A 1 201 ? 1.455 4.737 -13.211 1.00 97.12 201 GLU A N 1
ATOM 1635 C CA . GLU A 1 201 ? 2.732 5.266 -13.668 1.00 97.12 201 GLU A CA 1
ATOM 1636 C C . GLU A 1 201 ? 3.854 4.828 -12.727 1.00 97.12 201 GLU A C 1
ATOM 1638 O O . GLU A 1 201 ? 3.619 4.494 -11.562 1.00 97.12 201 GLU A O 1
ATOM 1643 N N . ALA A 1 202 ? 5.087 4.826 -13.236 1.00 97.50 202 ALA A N 1
ATOM 1644 C CA . ALA A 1 202 ? 6.266 4.533 -12.437 1.00 97.50 202 ALA A CA 1
ATOM 1645 C C . ALA A 1 202 ? 7.480 5.342 -12.893 1.00 97.50 202 ALA A C 1
ATOM 1647 O O . ALA A 1 202 ? 7.698 5.529 -14.093 1.00 97.50 202 ALA A O 1
ATOM 1648 N N . TRP A 1 203 ? 8.308 5.771 -11.943 1.00 98.00 203 TRP A N 1
ATOM 1649 C CA . TRP A 1 203 ? 9.594 6.405 -12.231 1.00 98.00 203 TRP A CA 1
ATOM 1650 C C . TRP A 1 203 ? 10.628 6.154 -11.130 1.00 98.00 203 TRP A C 1
ATOM 1652 O O . TRP A 1 203 ? 10.303 5.859 -9.979 1.00 98.00 203 TRP A O 1
ATOM 1662 N N . LEU A 1 204 ? 11.906 6.239 -11.501 1.00 97.69 204 LEU A N 1
ATOM 1663 C CA . LEU A 1 204 ? 13.016 6.165 -10.559 1.00 97.69 204 LEU A CA 1
ATOM 1664 C C . LEU A 1 204 ? 13.062 7.437 -9.715 1.00 97.69 204 LEU A C 1
ATOM 1666 O O . LEU A 1 204 ? 12.943 8.538 -10.254 1.00 97.69 204 LEU A O 1
ATOM 1670 N N . VAL A 1 205 ? 13.313 7.279 -8.418 1.00 97.88 205 VAL A N 1
ATOM 1671 C CA . VAL A 1 205 ? 13.460 8.393 -7.471 1.00 97.88 205 VAL A CA 1
ATOM 1672 C C . VAL A 1 205 ? 14.816 8.355 -6.769 1.00 97.88 205 VAL A C 1
ATOM 1674 O O . VAL A 1 205 ? 15.596 7.408 -6.914 1.00 97.88 205 VAL A O 1
ATOM 1677 N N . SER A 1 206 ? 15.124 9.405 -6.010 1.00 95.44 206 SER A N 1
ATOM 1678 C CA . SER A 1 206 ? 16.363 9.495 -5.238 1.00 95.44 206 SER A CA 1
ATOM 1679 C C . SER A 1 206 ? 16.421 8.448 -4.120 1.00 95.44 206 SER A C 1
ATOM 1681 O O . SER A 1 206 ? 15.418 8.099 -3.501 1.00 95.44 206 SER A O 1
ATOM 1683 N N . GLN A 1 207 ? 17.634 8.010 -3.770 1.00 94.50 207 GLN A N 1
ATOM 1684 C CA . GLN A 1 207 ? 17.871 7.165 -2.595 1.00 94.50 207 GLN A CA 1
ATOM 1685 C C . GLN A 1 207 ? 17.593 7.873 -1.257 1.00 94.50 207 GLN A C 1
ATOM 1687 O O . GLN A 1 207 ? 17.579 7.200 -0.226 1.00 94.50 207 GLN A O 1
ATOM 1692 N N . HIS A 1 208 ? 17.329 9.188 -1.245 1.00 92.56 208 HIS A N 1
ATOM 1693 C CA . HIS A 1 208 ? 16.889 9.916 -0.045 1.00 92.56 208 HIS A CA 1
ATOM 1694 C C . HIS A 1 208 ? 15.703 9.229 0.644 1.00 92.56 208 HIS A C 1
ATOM 1696 O O . HIS A 1 208 ? 15.696 9.098 1.869 1.00 92.56 208 HIS A O 1
ATOM 1702 N N . VAL A 1 209 ? 14.782 8.659 -0.143 1.00 95.81 209 VAL A N 1
ATOM 1703 C CA . VAL A 1 209 ? 13.603 7.943 0.360 1.00 95.81 209 VAL A CA 1
ATOM 1704 C C . VAL A 1 209 ? 13.955 6.773 1.294 1.00 95.81 209 VAL A C 1
ATOM 1706 O O . VAL A 1 209 ? 13.154 6.393 2.150 1.00 95.81 209 VAL A O 1
ATOM 1709 N N . ASN A 1 210 ? 15.173 6.220 1.218 1.00 94.62 210 ASN A N 1
ATOM 1710 C CA . ASN A 1 210 ? 15.624 5.138 2.099 1.00 94.62 210 ASN A CA 1
ATOM 1711 C C . ASN A 1 210 ? 15.535 5.520 3.583 1.00 94.62 210 ASN A C 1
ATOM 1713 O O . ASN A 1 210 ? 15.162 4.685 4.412 1.00 94.62 210 ASN A O 1
ATOM 1717 N N . SER A 1 211 ? 15.838 6.777 3.913 1.00 95.38 211 SER A N 1
ATOM 1718 C CA . SER A 1 211 ? 15.734 7.288 5.276 1.00 95.38 211 SER A CA 1
ATOM 1719 C C . SER A 1 211 ? 14.376 7.971 5.473 1.00 95.38 211 SER A C 1
ATOM 1721 O O . SER A 1 211 ? 14.081 8.938 4.776 1.00 95.38 211 SER A O 1
ATOM 1723 N N . PRO A 1 212 ? 13.548 7.515 6.433 1.00 92.69 212 PRO A N 1
ATOM 1724 C CA . PRO A 1 212 ? 12.229 8.098 6.700 1.00 92.69 212 PRO A CA 1
ATOM 1725 C C . PRO A 1 212 ? 12.288 9.516 7.290 1.00 92.69 212 PRO A C 1
ATOM 1727 O O . PRO A 1 212 ? 11.246 10.115 7.527 1.00 92.69 212 PRO A O 1
ATOM 1730 N N . PHE A 1 213 ? 13.486 10.039 7.569 1.00 94.00 213 PHE A N 1
ATOM 1731 C CA . PHE A 1 213 ? 13.684 11.417 8.019 1.00 94.00 213 PHE A CA 1
ATOM 1732 C C . PHE A 1 213 ? 13.684 12.433 6.868 1.00 94.00 213 PHE A C 1
ATOM 1734 O O . PHE A 1 213 ? 13.503 13.618 7.128 1.00 94.00 213 PHE A O 1
ATOM 1741 N N . PHE A 1 214 ? 13.889 11.990 5.623 1.00 95.62 214 PHE A N 1
ATOM 1742 C CA . PHE A 1 214 ? 13.695 12.838 4.445 1.00 95.62 214 PHE A CA 1
ATOM 1743 C C . PHE A 1 214 ? 12.233 12.733 4.025 1.00 95.62 214 PHE A C 1
ATOM 1745 O O . PHE A 1 214 ? 11.806 11.663 3.603 1.00 95.62 214 PHE A O 1
ATOM 1752 N N . ASP A 1 215 ? 11.464 13.803 4.204 1.00 96.56 215 ASP A N 1
ATOM 1753 C CA . ASP A 1 215 ? 10.016 13.843 3.970 1.00 96.56 215 ASP A CA 1
ATOM 1754 C C . ASP A 1 215 ? 9.642 15.139 3.237 1.00 96.56 215 ASP A C 1
ATOM 1756 O O . ASP A 1 215 ? 8.997 16.035 3.779 1.00 96.56 215 ASP A O 1
ATOM 1760 N N . ASP A 1 216 ? 10.141 15.268 2.010 1.00 96.50 216 ASP A N 1
ATOM 1761 C CA . ASP A 1 216 ? 9.998 16.451 1.161 1.00 96.50 216 ASP A CA 1
ATOM 1762 C C . ASP A 1 216 ? 9.723 16.052 -0.305 1.00 96.50 216 ASP A C 1
ATOM 1764 O O . ASP A 1 216 ? 9.945 14.888 -0.664 1.00 96.50 216 ASP A O 1
ATOM 1768 N N . PRO A 1 217 ? 9.255 16.986 -1.162 1.00 96.56 217 PRO A N 1
ATOM 1769 C CA . PRO A 1 217 ? 8.865 16.684 -2.541 1.00 96.56 217 PRO A CA 1
ATOM 1770 C C . PRO A 1 217 ? 9.915 15.919 -3.355 1.00 96.56 217 PRO A C 1
ATOM 1772 O O . PRO A 1 217 ? 9.550 15.047 -4.144 1.00 96.56 217 PRO A O 1
ATOM 1775 N N . SER A 1 218 ? 11.211 16.144 -3.105 1.00 95.38 218 SER A N 1
ATOM 1776 C CA . SER A 1 218 ? 12.293 15.479 -3.844 1.00 95.38 218 SER A CA 1
ATOM 1777 C C . SER A 1 218 ? 12.318 13.954 -3.666 1.00 95.38 218 SER A C 1
ATOM 1779 O O . SER A 1 218 ? 12.936 13.246 -4.464 1.00 95.38 218 SER A O 1
ATOM 1781 N N . CYS A 1 219 ? 11.631 13.415 -2.649 1.00 96.75 219 CYS A N 1
ATOM 1782 C CA . CYS A 1 219 ? 11.475 11.971 -2.465 1.00 96.75 219 CYS A CA 1
ATOM 1783 C C . CYS A 1 219 ? 10.647 11.321 -3.581 1.00 96.75 219 CYS A C 1
ATOM 1785 O O . CYS A 1 219 ? 10.919 10.174 -3.933 1.00 96.75 219 CYS A O 1
ATOM 1787 N N . ALA A 1 220 ? 9.674 12.049 -4.135 1.00 95.88 220 ALA A N 1
ATOM 1788 C CA . ALA A 1 220 ? 8.772 11.570 -5.179 1.00 95.88 220 ALA A CA 1
ATOM 1789 C C . ALA A 1 220 ? 9.132 12.114 -6.571 1.00 95.88 220 ALA A C 1
ATOM 1791 O O . ALA A 1 220 ? 8.516 11.717 -7.557 1.00 95.88 220 ALA A O 1
ATOM 1792 N N . GLU A 1 221 ? 10.122 13.001 -6.691 1.00 96.06 221 GLU A N 1
ATOM 1793 C CA . GLU A 1 221 ? 10.524 13.570 -7.978 1.00 96.06 221 GLU A CA 1
ATOM 1794 C C . GLU A 1 221 ? 11.328 12.575 -8.838 1.00 96.06 221 GLU A C 1
ATOM 1796 O O . GLU A 1 221 ? 12.184 11.839 -8.329 1.00 96.06 221 GLU A O 1
ATOM 1801 N N . PRO A 1 222 ? 11.085 12.545 -10.161 1.00 96.81 222 PRO A N 1
ATOM 1802 C CA . PRO A 1 222 ? 11.829 11.689 -11.071 1.00 96.81 222 PRO A CA 1
ATOM 1803 C C . PRO A 1 222 ? 13.295 12.119 -11.182 1.00 96.81 222 PRO A C 1
ATOM 1805 O O . PRO A 1 222 ? 13.598 13.265 -11.501 1.00 96.81 222 PRO A O 1
ATOM 1808 N N . ILE A 1 223 ? 14.220 11.171 -10.999 1.00 96.50 223 ILE A N 1
ATOM 1809 C CA . ILE A 1 223 ? 15.666 11.420 -11.189 1.00 96.50 223 ILE A CA 1
ATOM 1810 C C . ILE A 1 223 ? 16.132 11.234 -12.640 1.00 96.50 223 ILE A C 1
ATOM 1812 O O . ILE A 1 223 ? 17.292 11.492 -12.961 1.00 96.50 223 ILE A O 1
ATOM 1816 N N . LYS A 1 224 ? 15.251 10.724 -13.504 1.00 92.88 224 LYS A N 1
ATOM 1817 C CA . LYS A 1 224 ? 15.462 10.488 -14.937 1.00 92.88 224 LYS A CA 1
ATOM 1818 C C . LYS A 1 224 ? 14.141 10.653 -15.673 1.00 92.88 224 LYS A C 1
ATOM 1820 O O . LYS A 1 224 ? 13.082 10.658 -15.048 1.00 92.88 224 LYS A O 1
ATOM 1825 N N . ASP A 1 225 ? 14.207 10.714 -16.997 1.00 93.69 225 ASP A N 1
ATOM 1826 C CA . ASP A 1 225 ? 13.012 10.687 -17.830 1.00 93.69 225 ASP A CA 1
ATOM 1827 C C . ASP A 1 225 ? 12.128 9.454 -17.526 1.00 93.69 225 ASP A C 1
ATOM 1829 O O . ASP A 1 225 ? 12.609 8.347 -17.239 1.00 93.69 225 ASP A O 1
ATOM 1833 N N . ARG A 1 226 ? 10.806 9.649 -17.561 1.00 91.06 226 ARG A N 1
ATOM 1834 C CA . ARG A 1 226 ? 9.841 8.593 -17.220 1.00 91.06 226 ARG A CA 1
ATOM 1835 C C . ARG A 1 226 ? 9.900 7.436 -18.219 1.00 91.06 226 ARG A C 1
ATOM 1837 O O . ARG A 1 226 ? 9.848 6.277 -17.807 1.00 91.06 226 ARG A O 1
ATOM 1844 N N . GLN A 1 227 ? 10.095 7.718 -19.508 1.00 91.19 227 GLN A N 1
ATOM 1845 C CA . GLN A 1 227 ? 10.217 6.688 -20.539 1.00 91.19 227 GLN A CA 1
ATOM 1846 C C . GLN A 1 227 ? 11.493 5.863 -20.352 1.00 91.19 227 GLN A C 1
ATOM 1848 O O . GLN A 1 227 ? 11.473 4.644 -20.540 1.00 91.19 227 GLN A O 1
ATOM 1853 N N . GLU A 1 228 ? 12.592 6.490 -19.925 1.00 93.50 228 GLU A N 1
ATOM 1854 C CA . GLU A 1 228 ? 13.807 5.761 -19.548 1.00 93.50 228 GLU A CA 1
ATOM 1855 C C . GLU A 1 228 ? 13.555 4.793 -18.387 1.00 93.50 228 GLU A C 1
ATOM 1857 O O . GLU A 1 228 ? 14.028 3.652 -18.426 1.00 93.50 228 GLU A O 1
ATOM 1862 N N . THR A 1 229 ? 12.765 5.201 -17.387 1.00 91.31 229 THR A N 1
ATOM 1863 C CA . THR A 1 229 ? 12.385 4.295 -16.295 1.00 91.31 229 THR A CA 1
ATOM 1864 C C . THR A 1 229 ? 11.563 3.116 -16.808 1.00 91.31 229 THR A C 1
ATOM 1866 O O . THR A 1 229 ? 11.879 1.970 -16.487 1.00 91.31 229 THR A O 1
ATOM 1869 N N . LEU A 1 230 ? 10.546 3.360 -17.636 1.00 91.56 230 LEU A N 1
ATOM 1870 C CA . LEU A 1 230 ? 9.712 2.289 -18.189 1.00 91.56 230 LEU A CA 1
ATOM 1871 C C . LEU A 1 230 ? 10.534 1.299 -19.021 1.00 91.56 230 LEU A C 1
ATOM 1873 O O . LEU A 1 230 ? 10.372 0.085 -18.885 1.00 91.56 230 LEU A O 1
ATOM 1877 N N . ASN A 1 231 ? 11.483 1.795 -19.817 1.00 92.25 231 ASN A N 1
ATOM 1878 C CA . ASN A 1 231 ? 12.408 0.954 -20.574 1.00 92.25 231 ASN A CA 1
ATOM 1879 C C . ASN A 1 231 ? 13.277 0.090 -19.643 1.00 92.25 231 ASN A C 1
ATOM 1881 O O . ASN A 1 231 ? 13.481 -1.099 -19.906 1.00 92.25 231 ASN A O 1
ATOM 1885 N N . TRP A 1 232 ? 13.755 0.658 -18.532 1.00 92.50 232 TRP A N 1
ATOM 1886 C CA . TRP A 1 232 ? 14.523 -0.071 -17.523 1.00 92.50 232 TRP A CA 1
ATOM 1887 C C . TRP A 1 232 ? 13.681 -1.140 -16.802 1.00 92.50 232 TRP A C 1
ATOM 1889 O O . TRP A 1 232 ? 14.133 -2.283 -16.656 1.00 92.50 232 TRP A O 1
ATOM 1899 N N . ILE A 1 233 ? 12.434 -0.834 -16.426 1.00 90.12 233 ILE A N 1
ATOM 1900 C CA . ILE A 1 233 ? 11.486 -1.806 -15.849 1.00 90.12 233 ILE A CA 1
ATOM 1901 C C . ILE A 1 233 ? 11.219 -2.941 -16.851 1.00 90.12 233 ILE A C 1
ATOM 1903 O O . ILE A 1 233 ? 11.342 -4.119 -16.506 1.00 90.12 233 ILE A O 1
ATOM 1907 N N . ALA A 1 234 ? 10.941 -2.618 -18.116 1.00 88.62 234 ALA A N 1
ATOM 1908 C CA . ALA A 1 234 ? 10.671 -3.605 -19.161 1.00 88.62 234 ALA A CA 1
ATOM 1909 C C . ALA A 1 234 ? 11.878 -4.522 -19.436 1.00 88.62 234 ALA A C 1
ATOM 1911 O O . ALA A 1 234 ? 11.726 -5.744 -19.553 1.00 88.62 234 ALA A O 1
ATOM 1912 N N . ALA A 1 235 ? 13.092 -3.965 -19.481 1.00 87.69 235 ALA A N 1
ATOM 1913 C CA . ALA A 1 235 ? 14.324 -4.743 -19.612 1.00 87.69 235 ALA A CA 1
ATOM 1914 C C . ALA A 1 235 ? 14.506 -5.715 -18.433 1.00 87.69 235 ALA A C 1
ATOM 1916 O O . ALA A 1 235 ? 14.879 -6.878 -18.620 1.00 87.69 235 ALA A O 1
ATOM 1917 N N . SER A 1 236 ? 14.161 -5.265 -17.226 1.00 82.62 236 SER A N 1
ATOM 1918 C CA . SER A 1 236 ? 14.175 -6.076 -16.006 1.00 82.62 236 SER A CA 1
ATOM 1919 C C . SER A 1 236 ? 13.178 -7.233 -16.084 1.00 82.62 236 SER A C 1
ATOM 1921 O O . SER A 1 236 ? 13.535 -8.381 -15.815 1.00 82.62 236 SER A O 1
ATOM 1923 N N . ALA A 1 237 ? 11.957 -6.962 -16.550 1.00 80.31 237 ALA A N 1
ATOM 1924 C CA . ALA A 1 237 ? 10.929 -7.974 -16.777 1.00 80.31 237 ALA A CA 1
ATOM 1925 C C . ALA A 1 237 ? 11.379 -9.029 -17.803 1.00 80.31 237 ALA A C 1
ATOM 1927 O O . ALA A 1 237 ? 11.180 -10.233 -17.615 1.00 80.31 237 ALA A O 1
ATOM 1928 N N . ALA A 1 238 ? 12.020 -8.601 -18.895 1.00 76.25 238 ALA A N 1
ATOM 1929 C CA . ALA A 1 238 ? 12.545 -9.501 -19.918 1.00 76.25 238 ALA A CA 1
ATOM 1930 C C . ALA A 1 238 ? 13.665 -10.405 -19.374 1.00 76.25 238 ALA A C 1
ATOM 1932 O O . ALA A 1 238 ? 13.706 -11.601 -19.687 1.00 76.25 238 ALA A O 1
ATOM 1933 N N . LEU A 1 239 ? 14.543 -9.859 -18.528 1.00 70.00 239 LEU A N 1
ATOM 1934 C CA . LEU A 1 239 ? 15.602 -10.609 -17.857 1.00 70.00 239 LEU A CA 1
ATOM 1935 C C . LEU A 1 239 ? 15.023 -11.652 -16.888 1.00 70.00 239 LEU A C 1
ATOM 1937 O O . LEU A 1 239 ? 15.415 -12.818 -16.957 1.00 70.00 239 LEU A O 1
ATOM 1941 N N . LEU A 1 240 ? 14.027 -11.273 -16.080 1.00 65.88 240 LEU A N 1
ATOM 1942 C CA . LEU A 1 240 ? 13.295 -12.188 -15.197 1.00 65.88 240 LEU A CA 1
ATOM 1943 C C . LEU A 1 240 ? 12.613 -13.308 -15.988 1.00 65.88 240 LEU A C 1
ATOM 1945 O O . LEU A 1 240 ? 12.782 -14.483 -15.670 1.00 65.88 240 LEU A O 1
ATOM 1949 N N . LYS A 1 241 ? 11.925 -12.984 -17.092 1.00 70.06 241 LYS A N 1
ATOM 1950 C CA . LYS A 1 241 ? 11.341 -13.990 -17.997 1.00 70.06 241 LYS A CA 1
ATOM 1951 C C . LYS A 1 241 ? 12.406 -14.926 -18.573 1.00 70.06 241 LYS A C 1
ATOM 1953 O O . LYS A 1 241 ? 12.137 -16.110 -18.751 1.00 70.06 241 LYS A O 1
ATOM 1958 N N . LYS A 1 242 ? 13.614 -14.436 -18.876 1.00 61.91 242 LYS A N 1
ATOM 1959 C CA . LYS A 1 242 ? 14.726 -15.263 -19.378 1.00 61.91 242 LYS A CA 1
ATOM 1960 C C . LYS A 1 242 ? 15.292 -16.189 -18.297 1.00 61.91 242 LYS A C 1
ATOM 1962 O O . LYS A 1 242 ? 15.599 -17.333 -18.623 1.00 61.91 242 LYS A O 1
ATOM 1967 N N . GLN A 1 243 ? 15.402 -15.723 -17.052 1.00 59.25 243 GLN A N 1
ATOM 1968 C CA . GLN A 1 243 ? 15.862 -16.515 -15.903 1.00 59.25 243 GLN A CA 1
ATOM 1969 C C . GLN A 1 243 ? 14.826 -17.567 -15.473 1.00 59.25 243 GLN A C 1
ATOM 1971 O O . GLN A 1 243 ? 15.183 -18.720 -15.253 1.00 59.25 243 GLN A O 1
ATOM 1976 N N . ASN A 1 244 ? 13.540 -17.200 -15.454 1.00 55.66 244 ASN A N 1
ATOM 1977 C CA . ASN A 1 244 ? 12.421 -18.072 -15.073 1.00 55.66 244 ASN A CA 1
ATOM 1978 C C . ASN A 1 244 ? 11.917 -18.967 -16.212 1.00 55.66 244 ASN A C 1
ATOM 1980 O O . ASN A 1 244 ? 10.971 -19.738 -16.031 1.00 55.66 244 ASN A O 1
ATOM 1984 N N . ARG A 1 245 ? 12.528 -18.904 -17.404 1.00 49.75 245 ARG A N 1
ATOM 1985 C CA . ARG A 1 245 ? 12.255 -19.886 -18.454 1.00 49.75 245 ARG A CA 1
ATOM 1986 C C . ARG A 1 245 ? 12.650 -21.256 -17.924 1.00 49.75 245 ARG A C 1
ATOM 1988 O O . ARG A 1 245 ? 13.834 -21.584 -17.860 1.00 49.75 245 ARG A O 1
ATOM 1995 N N . LEU A 1 246 ? 11.640 -22.084 -17.649 1.00 43.06 246 LEU A N 1
ATOM 1996 C CA . LEU A 1 246 ? 11.824 -23.526 -17.553 1.00 43.06 246 LEU A CA 1
ATOM 1997 C C . LEU A 1 246 ? 12.688 -23.950 -18.746 1.00 43.06 246 LEU A C 1
ATOM 1999 O O . LEU A 1 246 ? 12.385 -23.543 -19.879 1.00 43.06 246 LEU A O 1
ATOM 2003 N N . PRO A 1 247 ? 13.773 -24.716 -18.534 1.00 44.28 247 PRO A N 1
ATOM 2004 C CA . PRO A 1 247 ? 14.590 -25.167 -19.643 1.00 44.28 247 PRO A CA 1
ATOM 2005 C C . PRO A 1 247 ? 13.649 -25.831 -20.645 1.00 44.28 247 PRO A C 1
ATOM 2007 O O . PRO A 1 247 ? 12.952 -26.781 -20.278 1.00 44.28 247 PRO A O 1
ATOM 2010 N N . LYS A 1 248 ? 13.578 -25.286 -21.879 1.00 43.06 248 LYS A N 1
ATOM 2011 C CA . LYS A 1 248 ? 12.732 -25.818 -22.967 1.00 43.06 248 LYS A CA 1
ATOM 2012 C C . LYS A 1 248 ? 12.779 -27.335 -22.874 1.00 43.06 248 LYS A C 1
ATOM 2014 O O . LYS A 1 248 ? 13.893 -27.857 -22.833 1.00 43.06 248 LYS A O 1
ATOM 2019 N N . ARG A 1 249 ? 11.630 -28.028 -22.798 1.00 42.44 249 ARG A N 1
ATOM 2020 C CA . ARG A 1 249 ? 11.576 -29.500 -22.727 1.00 42.44 249 ARG A CA 1
ATOM 2021 C C . ARG A 1 249 ? 12.465 -30.072 -23.837 1.00 42.44 249 ARG A C 1
ATOM 2023 O O . ARG A 1 249 ? 12.061 -30.144 -24.992 1.00 42.44 249 ARG A O 1
ATOM 2030 N N . ARG A 1 250 ? 13.706 -30.435 -23.503 1.00 52.75 250 ARG A N 1
ATOM 2031 C CA . ARG A 1 250 ? 14.642 -31.023 -24.460 1.00 52.75 250 ARG A CA 1
ATOM 2032 C C . ARG A 1 250 ? 14.232 -32.480 -24.595 1.00 52.75 250 ARG A C 1
ATOM 2034 O O . ARG A 1 250 ? 14.232 -33.211 -23.601 1.00 52.75 250 ARG A O 1
ATOM 2041 N N . CYS A 1 251 ? 13.779 -32.857 -25.785 1.00 50.38 251 CYS A N 1
ATOM 2042 C CA . CYS A 1 251 ? 13.401 -34.231 -26.081 1.00 50.38 251 CYS A CA 1
ATOM 2043 C C . CYS A 1 251 ? 14.679 -35.060 -26.214 1.00 50.38 251 CYS A C 1
ATOM 2045 O O . CYS A 1 251 ? 15.439 -34.875 -27.164 1.00 50.38 251 CYS A O 1
ATOM 2047 N N . VAL A 1 252 ? 14.903 -35.932 -25.238 1.00 56.88 252 VAL A N 1
ATOM 2048 C CA . VAL A 1 252 ? 15.745 -37.116 -25.398 1.00 56.88 252 VAL A CA 1
ATOM 2049 C C . VAL A 1 252 ? 14.800 -38.190 -25.931 1.00 56.88 252 VAL A C 1
ATOM 2051 O O . VAL A 1 252 ? 13.746 -38.401 -25.330 1.00 56.88 252 VAL A O 1
ATOM 2054 N N . ARG A 1 253 ? 15.095 -38.763 -27.097 1.00 63.16 253 ARG A N 1
ATOM 2055 C CA . ARG A 1 253 ? 14.288 -39.827 -27.714 1.00 63.16 253 ARG A CA 1
ATOM 2056 C C . ARG A 1 253 ? 15.086 -41.119 -27.668 1.00 63.16 253 ARG A C 1
ATOM 2058 O O . ARG A 1 253 ? 16.290 -41.065 -27.892 1.00 63.16 253 ARG A O 1
ATOM 2065 N N . ARG A 1 254 ? 14.434 -42.248 -27.392 1.00 69.00 254 ARG A N 1
ATOM 2066 C CA . ARG A 1 254 ? 15.046 -43.559 -27.624 1.00 69.00 254 ARG A CA 1
ATOM 2067 C C . ARG A 1 254 ? 15.378 -43.682 -29.108 1.00 69.00 254 ARG A C 1
ATOM 2069 O O . ARG A 1 254 ? 14.570 -43.273 -29.941 1.00 69.00 254 ARG A O 1
ATOM 2076 N N . ASP A 1 255 ? 16.565 -44.187 -29.395 1.00 74.12 255 ASP A N 1
ATOM 2077 C CA . ASP A 1 255 ? 17.031 -44.446 -30.750 1.00 74.12 255 ASP A CA 1
ATOM 2078 C C . ASP A 1 255 ? 16.866 -45.933 -31.077 1.00 74.12 255 ASP A C 1
ATOM 2080 O O . ASP A 1 255 ? 15.988 -46.299 -31.854 1.00 74.12 255 ASP A O 1
ATOM 2084 N N . HIS A 1 256 ? 17.621 -46.801 -30.401 1.00 78.38 256 HIS A N 1
ATOM 2085 C CA . HIS A 1 256 ? 17.566 -48.250 -30.589 1.00 78.38 256 HIS A CA 1
ATOM 2086 C C . HIS A 1 256 ? 17.984 -49.014 -29.319 1.00 78.38 256 HIS A C 1
ATOM 2088 O O . HIS A 1 256 ? 18.535 -48.432 -28.382 1.00 78.38 256 HIS A O 1
ATOM 2094 N N . VAL A 1 257 ? 17.683 -50.315 -29.286 1.00 73.88 257 VAL A N 1
ATOM 2095 C CA . VAL A 1 257 ? 18.042 -51.258 -28.213 1.00 73.88 257 VAL A CA 1
ATOM 2096 C C . VAL A 1 257 ? 18.906 -52.357 -28.826 1.00 73.88 257 VAL A C 1
ATOM 2098 O O . VAL A 1 257 ? 18.567 -52.851 -29.903 1.00 73.88 257 VAL A O 1
ATOM 2101 N N . VAL A 1 258 ? 20.009 -52.727 -28.178 1.00 74.19 258 VAL A N 1
ATOM 2102 C CA . VAL A 1 258 ? 20.883 -53.828 -28.628 1.00 74.19 258 VAL A CA 1
ATOM 2103 C C . VAL A 1 258 ? 20.708 -55.071 -27.742 1.00 74.19 258 VAL A C 1
ATOM 2105 O O . VAL A 1 258 ? 20.235 -54.944 -26.610 1.00 74.19 258 VAL A O 1
ATOM 2108 N N . PRO A 1 259 ? 21.060 -56.278 -28.230 1.00 62.03 259 PRO A N 1
ATOM 2109 C CA . PRO A 1 259 ? 21.029 -57.495 -27.417 1.00 62.03 259 PRO A CA 1
ATOM 2110 C C . PRO A 1 259 ? 21.880 -57.338 -26.145 1.00 62.03 259 PRO A C 1
ATOM 2112 O O . PRO A 1 259 ? 23.051 -56.982 -26.245 1.00 62.03 259 PRO A O 1
ATOM 2115 N N . GLY A 1 260 ? 21.285 -57.593 -24.973 1.00 66.62 260 GLY A N 1
ATOM 2116 C CA . GLY A 1 260 ? 21.898 -57.359 -23.653 1.00 66.62 260 GLY A CA 1
ATOM 2117 C C . GLY A 1 260 ? 21.360 -56.139 -22.887 1.00 66.62 260 GLY A C 1
ATOM 2118 O O . GLY A 1 260 ? 22.080 -55.572 -22.077 1.00 66.62 260 GLY A O 1
ATOM 2119 N N . GLY A 1 261 ? 20.140 -55.668 -23.181 1.00 68.00 261 GLY A N 1
ATOM 2120 C CA . GLY A 1 261 ? 19.440 -54.673 -22.351 1.00 68.00 261 GLY A CA 1
ATOM 2121 C C . GLY A 1 261 ? 19.887 -53.212 -22.498 1.00 68.00 261 GLY A C 1
ATOM 2122 O O . GLY A 1 261 ? 19.353 -52.333 -21.819 1.00 68.00 261 GLY A O 1
ATOM 2123 N N . GLN A 1 262 ? 20.836 -52.916 -23.388 1.00 72.06 262 GLN A N 1
ATOM 2124 C CA . GLN A 1 262 ? 21.363 -51.562 -23.579 1.00 72.06 262 GLN A CA 1
ATOM 2125 C C . GLN A 1 262 ? 20.462 -50.702 -24.471 1.00 72.06 262 GLN A C 1
ATOM 2127 O O . GLN A 1 262 ? 20.153 -51.055 -25.612 1.00 72.06 262 GLN A O 1
ATOM 2132 N N . VAL A 1 263 ? 20.084 -49.528 -23.961 1.00 70.12 263 VAL A N 1
ATOM 2133 C CA . VAL A 1 263 ? 19.209 -48.556 -24.625 1.00 70.12 263 VAL A CA 1
ATOM 2134 C C . VAL A 1 263 ? 19.980 -47.300 -25.002 1.00 70.12 263 VAL A C 1
ATOM 2136 O O . VAL A 1 263 ? 20.540 -46.610 -24.148 1.00 70.12 263 VAL A O 1
ATOM 2139 N N . PHE A 1 264 ? 19.941 -46.962 -26.290 1.00 71.88 264 PHE A N 1
ATOM 2140 C CA . PHE A 1 264 ? 20.570 -45.773 -26.850 1.00 71.88 264 PHE A CA 1
ATOM 2141 C C . PHE A 1 264 ? 19.572 -44.626 -26.959 1.00 71.88 264 PHE A C 1
ATOM 2143 O O . PHE A 1 264 ? 18.416 -44.806 -27.355 1.00 71.88 264 PHE A O 1
ATOM 2150 N N . PHE A 1 265 ? 20.037 -43.415 -26.659 1.00 70.06 265 PHE A N 1
ATOM 2151 C CA . PHE A 1 265 ? 19.219 -42.211 -26.733 1.00 70.06 265 PHE A CA 1
ATOM 2152 C C . PHE A 1 265 ? 19.798 -41.167 -27.691 1.00 70.06 265 PHE A C 1
ATOM 2154 O O . PHE A 1 265 ? 20.978 -40.828 -27.648 1.00 70.06 265 PHE A O 1
ATOM 2161 N N . GLN A 1 266 ? 18.936 -40.569 -28.511 1.00 65.69 266 GLN A N 1
ATOM 2162 C CA . GLN A 1 266 ? 19.278 -39.467 -29.399 1.00 65.69 266 GLN A CA 1
ATOM 2163 C C . GLN A 1 266 ? 18.764 -38.128 -28.857 1.00 65.69 266 GLN A C 1
ATOM 2165 O O . GLN A 1 266 ? 17.656 -38.004 -28.321 1.00 65.69 266 GLN A O 1
ATOM 2170 N N . THR A 1 267 ? 19.550 -37.071 -29.064 1.00 60.72 267 THR A N 1
ATOM 2171 C CA . THR A 1 267 ? 19.189 -35.700 -28.690 1.00 60.72 267 THR A CA 1
ATOM 2172 C C . THR A 1 267 ? 19.430 -34.729 -29.854 1.00 60.72 267 THR A C 1
ATOM 2174 O O . THR A 1 267 ? 20.486 -34.734 -30.479 1.00 60.72 267 THR A O 1
ATOM 2177 N N . LYS A 1 268 ? 18.448 -33.867 -30.175 1.00 56.06 268 LYS A N 1
ATOM 2178 C CA . LYS A 1 268 ? 18.529 -32.951 -31.341 1.00 56.06 268 LYS A CA 1
ATOM 2179 C C . LYS A 1 268 ? 19.554 -31.818 -31.207 1.00 56.06 268 LYS A C 1
ATOM 2181 O O . LYS A 1 268 ? 19.907 -31.199 -32.199 1.00 56.06 268 LYS A O 1
ATOM 2186 N N . SER A 1 269 ? 19.989 -31.492 -29.997 1.00 53.41 269 SER A N 1
ATOM 2187 C CA . SER A 1 269 ? 20.787 -30.289 -29.721 1.00 53.41 269 SER A CA 1
ATOM 2188 C C . SER A 1 269 ? 22.302 -30.515 -29.726 1.00 53.41 269 SER A C 1
ATOM 2190 O O . SER A 1 269 ? 23.029 -29.619 -29.309 1.00 53.41 269 SER A O 1
ATOM 2192 N N . PHE A 1 270 ? 22.777 -31.695 -30.137 1.00 57.34 270 PHE A N 1
ATOM 2193 C CA . PHE A 1 270 ? 24.168 -32.100 -29.904 1.00 57.34 270 PHE A CA 1
ATOM 2194 C C . PHE A 1 270 ? 24.805 -32.861 -31.068 1.00 57.34 270 PHE A C 1
ATOM 2196 O O . PHE A 1 270 ? 25.718 -33.658 -30.872 1.00 57.34 270 PHE A O 1
ATOM 2203 N N . THR A 1 271 ? 24.345 -32.573 -32.281 1.00 56.34 271 THR A N 1
ATOM 2204 C CA . THR A 1 271 ? 25.159 -32.784 -33.473 1.00 56.34 271 THR A CA 1
ATOM 2205 C C . THR A 1 271 ? 26.324 -31.792 -33.399 1.00 56.34 271 THR A C 1
ATOM 2207 O O . THR A 1 271 ? 26.088 -30.584 -33.322 1.00 56.34 271 THR A O 1
ATOM 2210 N N . ARG A 1 272 ? 27.570 -32.272 -33.356 1.00 56.81 272 ARG A N 1
ATOM 2211 C CA . ARG A 1 272 ? 28.761 -31.428 -33.540 1.00 56.81 272 ARG A CA 1
ATOM 2212 C C . ARG A 1 272 ? 28.675 -30.699 -34.888 1.00 56.81 272 ARG A C 1
ATOM 2214 O O . ARG A 1 272 ? 27.915 -31.100 -35.769 1.00 56.81 272 ARG A O 1
ATOM 2221 N N . SER A 1 273 ? 29.481 -29.656 -35.077 1.00 50.53 273 SER A N 1
ATOM 2222 C CA . SER A 1 273 ? 29.610 -28.987 -36.383 1.00 50.53 273 SER A CA 1
ATOM 2223 C C . SER A 1 273 ? 30.021 -29.950 -37.504 1.00 50.53 273 SER A C 1
ATOM 2225 O O . SER A 1 273 ? 29.700 -29.701 -38.659 1.00 50.53 273 SER A O 1
ATOM 2227 N N . ASP A 1 274 ? 30.683 -31.056 -37.151 1.00 62.78 274 ASP A N 1
ATOM 2228 C CA . ASP A 1 274 ? 31.092 -32.145 -38.046 1.00 62.78 274 ASP A CA 1
ATOM 2229 C C . ASP A 1 274 ? 30.010 -33.226 -38.278 1.00 62.78 274 ASP A C 1
ATOM 2231 O O . ASP A 1 274 ? 30.255 -34.190 -38.996 1.00 62.78 274 ASP A O 1
ATOM 2235 N N . GLY A 1 275 ? 28.815 -33.100 -37.688 1.00 57.69 275 GLY A N 1
ATOM 2236 C CA . GLY A 1 275 ? 27.740 -34.088 -37.841 1.00 57.69 275 GLY A CA 1
ATOM 2237 C C . GLY A 1 275 ? 27.703 -35.194 -36.776 1.00 57.69 275 GLY A C 1
ATOM 2238 O O . GLY A 1 275 ? 26.707 -35.917 -36.689 1.00 57.69 275 GLY A O 1
ATOM 2239 N N . THR A 1 276 ? 28.728 -35.317 -35.927 1.00 62.53 276 THR A N 1
ATOM 2240 C CA . THR A 1 276 ? 28.817 -36.383 -34.913 1.00 62.53 276 THR A CA 1
ATOM 2241 C C . THR A 1 276 ? 27.764 -36.204 -33.821 1.00 62.53 276 THR A C 1
ATOM 2243 O O . THR A 1 276 ? 27.591 -35.104 -33.289 1.00 62.53 276 THR A O 1
ATOM 2246 N N . ARG A 1 277 ? 27.071 -37.286 -33.447 1.00 63.16 277 ARG A N 1
ATOM 2247 C CA . ARG A 1 277 ? 26.063 -37.301 -32.375 1.00 63.16 277 ARG A CA 1
ATOM 2248 C C . ARG A 1 277 ? 26.612 -37.972 -31.121 1.00 63.16 277 ARG A C 1
ATOM 2250 O O . ARG A 1 277 ? 27.248 -39.015 -31.205 1.00 63.16 277 ARG A O 1
ATOM 2257 N N . TRP A 1 278 ? 26.308 -37.394 -29.965 1.00 64.56 278 TRP A N 1
ATOM 2258 C CA . TRP A 1 278 ? 26.568 -38.016 -28.666 1.00 64.56 278 TRP A CA 1
ATOM 2259 C C . TRP A 1 278 ? 25.372 -38.866 -28.226 1.00 64.56 278 TRP A C 1
ATOM 2261 O O . TRP A 1 278 ? 24.234 -38.387 -28.294 1.00 64.56 278 TRP A O 1
ATOM 2271 N N . HIS A 1 279 ? 25.632 -40.068 -27.708 1.00 65.25 279 HIS A N 1
ATOM 2272 C CA . HIS A 1 279 ? 24.604 -40.996 -27.231 1.00 65.25 279 HIS A CA 1
ATOM 2273 C C . HIS A 1 279 ? 24.839 -41.313 -25.744 1.00 65.25 279 HIS A C 1
ATOM 2275 O O . HIS A 1 279 ? 25.909 -41.803 -25.391 1.00 65.25 279 HIS A O 1
ATOM 2281 N N . PRO A 1 280 ? 23.892 -41.010 -24.839 1.00 68.94 280 PRO A N 1
ATOM 2282 C CA . PRO A 1 280 ? 23.816 -41.718 -23.572 1.00 68.94 280 PRO A CA 1
ATOM 2283 C C . PRO A 1 280 ? 23.321 -43.149 -23.829 1.00 68.94 280 PRO A C 1
ATOM 2285 O O . PRO A 1 280 ? 22.363 -43.341 -24.585 1.00 68.94 280 PRO A O 1
ATOM 2288 N N . ILE A 1 281 ? 23.961 -44.115 -23.178 1.00 68.12 281 ILE A N 1
ATOM 2289 C CA . ILE A 1 281 ? 23.624 -45.538 -23.198 1.00 68.12 281 ILE A CA 1
ATOM 2290 C C . ILE A 1 281 ? 23.237 -45.931 -21.778 1.00 68.12 281 ILE A C 1
ATOM 2292 O O . ILE A 1 281 ? 24.009 -45.701 -20.848 1.00 68.12 281 ILE A O 1
ATOM 2296 N N . VAL A 1 282 ? 22.051 -46.505 -21.608 1.00 68.75 282 VAL A N 1
ATOM 2297 C CA . VAL A 1 282 ? 21.592 -47.049 -20.325 1.00 68.75 282 VAL A CA 1
ATOM 2298 C C . VAL A 1 282 ? 21.507 -48.560 -20.472 1.00 68.75 282 VAL A C 1
ATOM 2300 O O . VAL A 1 282 ? 20.689 -49.033 -21.256 1.00 68.75 282 VAL A O 1
ATOM 2303 N N . ASP A 1 283 ? 22.348 -49.304 -19.757 1.00 68.12 283 ASP A N 1
ATOM 2304 C CA . ASP A 1 283 ? 22.207 -50.753 -19.642 1.00 68.12 283 ASP A CA 1
ATOM 2305 C C . ASP A 1 283 ? 21.193 -51.068 -18.539 1.00 68.12 283 ASP A C 1
ATOM 2307 O O . ASP A 1 283 ? 21.438 -50.819 -17.357 1.00 68.12 283 ASP A O 1
ATOM 2311 N N . ILE A 1 284 ? 20.017 -51.544 -18.945 1.00 66.31 284 ILE A N 1
ATOM 2312 C CA . ILE A 1 284 ? 18.902 -51.822 -18.033 1.00 66.31 284 ILE A CA 1
ATOM 2313 C C . ILE A 1 284 ? 19.126 -53.130 -17.261 1.00 66.31 284 ILE A C 1
ATOM 2315 O O . ILE A 1 284 ? 18.595 -53.290 -16.165 1.00 66.31 284 ILE A O 1
ATOM 2319 N N . GLU A 1 285 ? 19.912 -54.059 -17.808 1.00 64.62 285 GLU A N 1
ATOM 2320 C CA . GLU A 1 285 ? 20.094 -55.397 -17.240 1.00 64.62 285 GLU A CA 1
ATOM 2321 C C . GLU A 1 285 ? 21.280 -55.455 -16.282 1.00 64.62 285 GLU A C 1
ATOM 2323 O O . GLU A 1 285 ? 21.151 -55.953 -15.163 1.00 64.62 285 GLU A O 1
ATOM 2328 N N . SER A 1 286 ? 22.442 -54.958 -16.711 1.00 62.69 286 SER A N 1
ATOM 2329 C CA . SER A 1 286 ? 23.670 -55.048 -15.919 1.00 62.69 286 SER A CA 1
ATOM 2330 C C . SER A 1 286 ? 23.875 -53.841 -15.006 1.00 62.69 286 SER A C 1
ATOM 2332 O O . SER A 1 286 ? 24.629 -53.919 -14.034 1.00 62.69 286 SER A O 1
ATOM 2334 N N . GLY A 1 287 ? 23.199 -52.724 -15.293 1.00 58.62 287 GLY A N 1
ATOM 2335 C CA . GLY A 1 287 ? 23.244 -51.526 -14.473 1.00 58.62 287 GLY A CA 1
ATOM 2336 C C . GLY A 1 287 ? 24.391 -50.538 -14.718 1.00 58.62 287 GLY A C 1
ATOM 2337 O O . GLY A 1 287 ? 24.485 -49.627 -13.925 1.00 58.62 287 GLY A O 1
ATOM 2338 N N . PRO A 1 288 ? 25.288 -50.594 -15.717 1.00 61.31 288 PRO A N 1
ATOM 2339 C CA . PRO A 1 288 ? 26.129 -49.441 -16.049 1.00 61.31 288 PRO A CA 1
ATOM 2340 C C . PRO A 1 288 ? 25.418 -48.414 -16.941 1.00 61.31 288 PRO A C 1
ATOM 2342 O O . PRO A 1 288 ? 24.580 -48.737 -17.784 1.00 61.31 288 PRO A O 1
ATOM 2345 N N . VAL A 1 289 ? 25.810 -47.145 -16.816 1.00 64.44 289 VAL A N 1
ATOM 2346 C CA . VAL A 1 289 ? 25.414 -46.076 -17.744 1.00 64.44 289 VAL A CA 1
ATOM 2347 C C . VAL A 1 289 ? 26.664 -45.461 -18.347 1.00 64.44 289 VAL A C 1
ATOM 2349 O O . VAL A 1 289 ? 27.575 -45.042 -17.633 1.00 64.44 289 VAL A O 1
ATOM 2352 N N . PHE A 1 290 ? 26.666 -45.343 -19.670 1.00 64.44 290 PHE A N 1
ATOM 2353 C CA . PHE A 1 290 ? 27.757 -44.748 -20.429 1.00 64.44 290 PHE A CA 1
ATOM 2354 C C . PHE A 1 290 ? 27.289 -43.463 -21.102 1.00 64.44 290 PHE A C 1
ATOM 2356 O O . PHE A 1 290 ? 26.158 -43.345 -21.580 1.00 64.44 290 PHE A O 1
ATOM 2363 N N . CYS A 1 291 ? 28.159 -42.461 -21.147 1.00 68.00 291 CYS A N 1
ATOM 2364 C CA . CYS A 1 291 ? 27.916 -41.270 -21.940 1.00 68.00 291 CYS A CA 1
ATOM 2365 C C . CYS A 1 291 ? 29.233 -40.715 -22.454 1.00 68.00 291 CYS A C 1
ATOM 2367 O O . CYS A 1 291 ? 30.038 -40.209 -21.684 1.00 68.00 291 CYS A O 1
ATOM 2369 N N . ASP A 1 292 ? 29.403 -40.686 -23.768 1.00 63.56 292 ASP A N 1
ATOM 2370 C CA . ASP A 1 292 ? 30.666 -40.224 -24.355 1.00 63.56 292 ASP A CA 1
ATOM 2371 C C . ASP A 1 292 ? 30.830 -38.696 -24.316 1.00 63.56 292 ASP A C 1
ATOM 2373 O O . ASP A 1 292 ? 31.777 -38.138 -24.865 1.00 63.56 292 ASP A O 1
ATOM 2377 N N . CYS A 1 293 ? 29.908 -37.957 -23.687 1.00 67.31 293 CYS A N 1
ATOM 2378 C CA . CYS A 1 293 ? 30.001 -36.503 -23.681 1.00 67.31 293 CYS A CA 1
ATOM 2379 C C . CYS A 1 293 ? 31.209 -36.027 -22.841 1.00 67.31 293 CYS A C 1
ATOM 2381 O O . CYS A 1 293 ? 31.457 -36.571 -21.762 1.00 67.31 293 CYS A O 1
ATOM 2383 N N . PRO A 1 294 ? 31.912 -34.952 -23.247 1.00 66.62 294 PRO A N 1
ATOM 2384 C CA . PRO A 1 294 ? 33.097 -34.468 -22.532 1.00 66.62 294 PRO A CA 1
ATOM 2385 C C . PRO A 1 294 ? 32.854 -34.142 -21.050 1.00 66.62 294 PRO A C 1
ATOM 2387 O O . PRO A 1 294 ? 33.737 -34.349 -20.229 1.00 66.62 294 PRO A O 1
ATOM 2390 N N . ASP A 1 295 ? 31.651 -33.675 -20.693 1.00 65.00 295 ASP A N 1
ATOM 2391 C CA . ASP A 1 295 ? 31.245 -33.390 -19.302 1.00 65.00 295 ASP A CA 1
ATOM 2392 C C . ASP A 1 295 ? 31.126 -34.673 -18.460 1.00 65.00 295 ASP A C 1
ATOM 2394 O O . ASP A 1 295 ? 31.442 -34.669 -17.277 1.00 65.00 295 ASP A O 1
ATOM 2398 N N . PHE A 1 296 ? 30.723 -35.791 -19.068 1.00 67.06 296 PHE A N 1
ATOM 2399 C CA . PHE A 1 296 ? 30.715 -37.092 -18.399 1.00 67.06 296 PHE A CA 1
ATOM 2400 C C . PHE A 1 296 ? 32.145 -37.597 -18.197 1.00 67.06 296 PHE A C 1
ATOM 2402 O O . PHE A 1 296 ? 32.521 -37.888 -17.067 1.00 67.06 296 PHE A O 1
ATOM 2409 N N . HIS A 1 297 ? 32.980 -37.594 -19.242 1.00 65.12 297 HIS A N 1
ATOM 2410 C CA . HIS A 1 297 ? 34.391 -37.976 -19.108 1.00 65.12 297 HIS A CA 1
ATOM 2411 C C . HIS A 1 297 ? 35.142 -37.118 -18.086 1.00 65.12 297 HIS A C 1
ATOM 2413 O O . HIS A 1 297 ? 35.894 -37.652 -17.279 1.00 65.12 297 HIS A O 1
ATOM 2419 N N . PHE A 1 298 ? 34.900 -35.805 -18.061 1.00 66.06 298 PHE A N 1
ATOM 2420 C CA . PHE A 1 298 ? 35.482 -34.906 -17.065 1.00 66.06 298 PHE A CA 1
ATOM 2421 C C . PHE A 1 298 ? 35.079 -35.285 -15.631 1.00 66.06 298 PHE A C 1
ATOM 2423 O O . PHE A 1 298 ? 35.923 -35.296 -14.738 1.00 66.06 298 PHE A O 1
ATOM 2430 N N . ARG A 1 299 ? 33.806 -35.634 -15.407 1.00 64.56 299 ARG A N 1
ATOM 2431 C CA . ARG A 1 299 ? 33.283 -36.036 -14.089 1.00 64.56 299 ARG A CA 1
ATOM 2432 C C . ARG A 1 299 ? 33.718 -37.441 -13.660 1.00 64.56 299 ARG A C 1
ATOM 2434 O O . ARG A 1 299 ? 33.808 -37.691 -12.463 1.00 64.56 299 ARG A O 1
ATOM 2441 N N . HIS A 1 300 ? 34.005 -38.327 -14.615 1.00 63.69 300 HIS A N 1
ATOM 2442 C CA . HIS A 1 300 ? 34.305 -39.745 -14.379 1.00 63.69 300 HIS A CA 1
ATOM 2443 C C . HIS A 1 300 ? 35.777 -40.134 -14.582 1.00 63.69 300 HIS A C 1
ATOM 2445 O O . HIS A 1 300 ? 36.126 -41.291 -14.382 1.00 63.69 300 HIS A O 1
ATOM 2451 N N . ALA A 1 301 ? 36.678 -39.195 -14.895 1.00 62.44 301 ALA A N 1
ATOM 2452 C CA . ALA A 1 301 ? 38.101 -39.469 -15.153 1.00 62.44 301 ALA A CA 1
ATOM 2453 C C . ALA A 1 301 ? 38.871 -40.168 -14.002 1.00 62.44 301 ALA A C 1
ATOM 2455 O O . ALA A 1 301 ? 40.047 -40.486 -14.166 1.00 62.44 301 ALA A O 1
ATOM 2456 N N . ARG A 1 302 ? 38.251 -40.374 -12.830 1.00 56.44 302 ARG A N 1
ATOM 2457 C CA . ARG A 1 302 ? 38.849 -41.003 -11.638 1.00 56.44 302 ARG A CA 1
ATOM 2458 C C . ARG A 1 302 ? 37.978 -42.080 -10.970 1.00 56.44 302 ARG A C 1
ATOM 2460 O O . ARG A 1 302 ? 38.380 -42.591 -9.930 1.00 56.44 302 ARG A O 1
ATOM 2467 N N . HIS A 1 303 ? 36.807 -42.410 -11.523 1.00 57.50 303 HIS A N 1
ATOM 2468 C CA . HIS A 1 303 ? 35.840 -43.317 -10.891 1.00 57.50 303 HIS A CA 1
ATOM 2469 C C . HIS A 1 303 ? 35.102 -44.168 -11.930 1.00 57.50 303 HIS A C 1
ATOM 2471 O O . HIS A 1 303 ? 34.681 -43.644 -12.962 1.00 57.50 303 HIS A O 1
ATOM 2477 N N . GLU A 1 304 ? 34.880 -45.452 -11.632 1.00 58.00 304 GLU A N 1
ATOM 2478 C CA . GLU A 1 304 ? 33.922 -46.265 -12.389 1.00 58.00 304 GLU A CA 1
ATOM 2479 C C . GLU A 1 304 ? 32.506 -45.678 -12.217 1.00 58.00 304 GLU A C 1
ATOM 2481 O O . GLU A 1 304 ? 32.133 -45.283 -11.106 1.00 58.00 304 GLU A O 1
ATOM 2486 N N . PRO A 1 305 ? 31.727 -45.522 -13.303 1.00 56.25 305 PRO A N 1
ATOM 2487 C CA . PRO A 1 305 ? 30.405 -44.914 -13.240 1.00 56.25 305 PRO A CA 1
ATOM 2488 C C . PRO A 1 305 ? 29.407 -45.835 -12.526 1.00 56.25 305 PRO A C 1
ATOM 2490 O O . PRO A 1 305 ? 28.809 -46.713 -13.138 1.00 56.25 305 PRO A O 1
ATOM 2493 N N . ASP A 1 306 ? 29.195 -45.594 -11.233 1.00 56.03 306 ASP A N 1
ATOM 2494 C CA . ASP A 1 306 ? 28.069 -46.157 -10.487 1.00 56.03 306 ASP A CA 1
ATOM 2495 C C . ASP A 1 306 ? 26.768 -45.425 -10.857 1.00 56.03 306 ASP A C 1
ATOM 2497 O O . ASP A 1 306 ? 26.630 -44.204 -10.700 1.00 56.03 306 ASP A O 1
ATOM 2501 N N . ILE A 1 307 ? 25.793 -46.184 -11.355 1.00 50.06 307 ILE A N 1
ATOM 2502 C CA . ILE A 1 307 ? 24.501 -45.658 -11.788 1.00 50.06 307 ILE A CA 1
ATOM 2503 C C . ILE A 1 307 ? 23.598 -45.242 -10.644 1.00 50.06 307 ILE A C 1
ATOM 2505 O O . ILE A 1 307 ? 22.659 -44.498 -10.885 1.00 50.06 307 ILE A O 1
ATOM 2509 N N . PHE A 1 308 ? 23.840 -45.668 -9.409 1.00 52.88 308 PHE A N 1
ATOM 2510 C CA . PHE A 1 308 ? 22.948 -45.329 -8.301 1.00 52.88 308 PHE A CA 1
ATOM 2511 C C . PHE A 1 308 ? 23.334 -44.033 -7.606 1.00 52.88 308 PHE A C 1
ATOM 2513 O O . PHE A 1 308 ? 22.652 -43.605 -6.672 1.00 52.88 308 PHE A O 1
ATOM 2520 N N . THR A 1 309 ? 24.362 -43.353 -8.117 1.00 66.50 309 THR A N 1
ATOM 2521 C CA . THR A 1 309 ? 24.874 -42.129 -7.523 1.00 66.50 309 THR A CA 1
ATOM 2522 C C . THR A 1 309 ? 24.662 -40.915 -8.453 1.00 66.50 309 THR A C 1
ATOM 2524 O O . THR A 1 309 ? 25.571 -40.514 -9.187 1.00 66.50 309 THR A O 1
ATOM 2527 N N . PRO A 1 310 ? 23.486 -40.244 -8.392 1.00 66.00 310 PRO A N 1
ATOM 2528 C CA . PRO A 1 310 ? 23.148 -39.077 -9.216 1.00 66.00 310 PRO A CA 1
ATOM 2529 C C . PRO A 1 310 ? 24.141 -37.913 -9.172 1.00 66.00 310 PRO A C 1
ATOM 2531 O O . PRO A 1 310 ? 24.135 -37.066 -10.063 1.00 66.00 310 PRO A O 1
ATOM 2534 N N . GLN A 1 311 ? 24.989 -37.848 -8.141 1.00 67.75 311 GLN A N 1
ATOM 2535 C CA . GLN A 1 311 ? 25.926 -36.746 -7.923 1.00 67.75 311 GLN A CA 1
ATOM 2536 C C . GLN A 1 311 ? 26.997 -36.626 -9.019 1.00 67.75 311 GLN A C 1
ATOM 2538 O O . GLN A 1 311 ? 27.511 -35.533 -9.255 1.00 67.75 311 GLN A O 1
ATOM 2543 N N . PHE A 1 312 ? 27.294 -37.721 -9.726 1.00 65.69 312 PHE A N 1
ATOM 2544 C CA . PHE A 1 312 ? 28.281 -37.739 -10.810 1.00 65.69 312 PHE A CA 1
ATOM 2545 C C . PHE A 1 312 ? 27.658 -37.674 -12.204 1.00 65.69 312 PHE A C 1
ATOM 2547 O O . PHE A 1 312 ? 28.361 -37.445 -13.188 1.00 65.69 312 PHE A O 1
ATOM 2554 N N . TRP A 1 313 ? 26.331 -37.780 -12.305 1.00 72.44 313 TRP A N 1
ATOM 2555 C CA . TRP A 1 313 ? 25.654 -37.727 -13.589 1.00 72.44 313 TRP A CA 1
ATOM 2556 C C . TRP A 1 313 ? 25.866 -36.377 -14.268 1.00 72.44 313 TRP A C 1
ATOM 2558 O O . TRP A 1 313 ? 25.575 -35.306 -13.725 1.00 72.44 313 TRP A O 1
ATOM 2568 N N . CYS A 1 314 ? 26.299 -36.421 -15.525 1.00 71.75 314 CYS A N 1
ATOM 2569 C CA . CYS A 1 314 ? 26.089 -35.280 -16.396 1.00 71.75 314 CYS A CA 1
ATOM 2570 C C . CYS A 1 314 ? 24.575 -35.115 -16.633 1.00 71.75 314 CYS A C 1
ATOM 2572 O O . CYS A 1 314 ? 23.780 -36.058 -16.545 1.00 71.75 314 CYS A O 1
ATOM 2574 N N . LYS A 1 315 ? 24.154 -33.908 -17.011 1.00 68.94 315 LYS A N 1
ATOM 2575 C CA . LYS A 1 315 ? 22.736 -33.599 -17.283 1.00 68.94 315 LYS A CA 1
ATOM 2576 C C . LYS A 1 315 ? 22.085 -34.488 -18.361 1.00 68.94 315 LYS A C 1
ATOM 2578 O O . LYS A 1 315 ? 20.860 -34.513 -18.463 1.00 68.94 315 LYS A O 1
ATOM 2583 N N . HIS A 1 316 ? 22.881 -35.152 -19.204 1.00 71.88 316 HIS A N 1
ATOM 2584 C CA . HIS A 1 316 ? 22.395 -36.018 -20.282 1.00 71.88 316 HIS A CA 1
ATOM 2585 C C . HIS A 1 316 ? 22.021 -37.404 -19.758 1.00 71.88 316 HIS A C 1
ATOM 2587 O O . HIS A 1 316 ? 20.907 -37.858 -20.013 1.00 71.88 316 HIS A O 1
ATOM 2593 N N . VAL A 1 317 ? 22.905 -38.007 -18.960 1.00 75.00 317 VAL A N 1
ATOM 2594 C CA . VAL A 1 317 ? 22.665 -39.279 -18.266 1.00 75.00 317 VAL A CA 1
ATOM 2595 C C . VAL A 1 317 ? 21.427 -39.184 -17.383 1.00 75.00 317 VAL A C 1
ATOM 2597 O O . VAL A 1 317 ? 20.496 -39.967 -17.551 1.00 75.00 317 VAL A O 1
ATOM 2600 N N . ALA A 1 318 ? 21.344 -38.139 -16.552 1.00 76.69 318 ALA A N 1
ATOM 2601 C CA . ALA A 1 318 ? 20.203 -37.923 -15.662 1.00 76.69 318 ALA A CA 1
ATOM 2602 C C . ALA A 1 318 ? 18.852 -37.930 -16.400 1.00 76.69 318 ALA A C 1
ATOM 2604 O O . ALA A 1 318 ? 17.835 -38.373 -15.873 1.00 76.69 318 ALA A O 1
ATOM 2605 N N . ARG A 1 319 ? 18.833 -37.442 -17.645 1.00 75.56 319 ARG A N 1
ATOM 2606 C CA . ARG A 1 319 ? 17.609 -37.317 -18.438 1.00 75.56 319 ARG A CA 1
ATOM 2607 C C . ARG A 1 319 ? 17.267 -38.569 -19.240 1.00 75.56 319 ARG A C 1
ATOM 2609 O O . ARG A 1 319 ? 16.088 -38.776 -19.509 1.00 75.56 319 ARG A O 1
ATOM 2616 N N . ALA A 1 320 ? 18.264 -39.360 -19.631 1.00 76.25 320 ALA A N 1
ATOM 2617 C CA . ALA A 1 320 ? 18.053 -40.677 -20.224 1.00 76.25 320 ALA A CA 1
ATOM 2618 C C . ALA A 1 320 ? 17.441 -41.635 -19.191 1.00 76.25 320 ALA A C 1
ATOM 2620 O O . ALA A 1 320 ? 16.400 -42.225 -19.453 1.00 76.25 320 ALA A O 1
ATOM 2621 N N . VAL A 1 321 ? 17.992 -41.661 -17.973 1.00 76.81 321 VAL A N 1
ATOM 2622 C CA . VAL A 1 321 ? 17.464 -42.445 -16.842 1.00 76.81 321 VAL A CA 1
ATOM 2623 C C . VAL A 1 321 ? 16.027 -42.030 -16.494 1.00 76.81 321 VAL A C 1
ATOM 2625 O O . VAL A 1 321 ? 15.132 -42.864 -16.406 1.00 76.81 321 VAL A O 1
ATOM 2628 N N . GLU A 1 322 ? 15.753 -40.728 -16.378 1.00 77.94 322 GLU A N 1
ATOM 2629 C CA . GLU A 1 322 ? 14.388 -40.220 -16.168 1.00 77.94 322 GLU A CA 1
ATOM 2630 C C . GLU A 1 322 ? 13.417 -40.622 -17.297 1.00 77.94 322 GLU A C 1
ATOM 2632 O O . GLU A 1 322 ? 12.219 -40.774 -17.065 1.00 77.94 322 GLU A O 1
ATOM 2637 N N . ASN A 1 323 ? 13.910 -40.794 -18.528 1.00 75.50 323 ASN A N 1
ATOM 2638 C CA . ASN A 1 323 ? 13.099 -41.276 -19.643 1.00 75.50 323 ASN A CA 1
ATOM 2639 C C . ASN A 1 323 ? 12.733 -42.757 -19.455 1.00 75.50 323 ASN A C 1
ATOM 2641 O O . ASN A 1 323 ? 11.550 -43.078 -19.517 1.00 75.50 323 ASN A O 1
ATOM 2645 N N . CYS A 1 324 ? 13.701 -43.619 -19.123 1.00 73.81 324 CYS A N 1
ATOM 2646 C CA . CYS A 1 324 ? 13.441 -45.028 -18.806 1.00 73.81 324 CYS A CA 1
ATOM 2647 C C . CYS A 1 324 ? 12.414 -45.181 -17.668 1.00 73.81 324 CYS A C 1
ATOM 2649 O O . CYS A 1 324 ? 11.443 -45.918 -17.822 1.00 73.81 324 CYS A O 1
ATOM 2651 N N . ARG A 1 325 ? 12.551 -44.410 -16.573 1.00 77.88 325 ARG A N 1
ATOM 2652 C CA . ARG A 1 325 ? 11.598 -44.428 -15.440 1.00 77.88 325 ARG A CA 1
ATOM 2653 C C . ARG A 1 325 ? 10.169 -44.109 -15.867 1.00 77.88 325 ARG A C 1
ATOM 2655 O O . ARG A 1 325 ? 9.225 -44.774 -15.458 1.00 77.88 325 ARG A O 1
ATOM 2662 N N . ARG A 1 326 ? 9.989 -43.096 -16.721 1.00 75.44 326 ARG A N 1
ATOM 2663 C CA . ARG A 1 326 ? 8.658 -42.717 -17.236 1.00 75.44 326 ARG A CA 1
ATOM 2664 C C . ARG A 1 326 ? 8.008 -43.801 -18.078 1.00 75.44 326 ARG A C 1
ATOM 2666 O O . ARG A 1 326 ? 6.786 -43.824 -18.172 1.00 75.44 326 ARG A O 1
A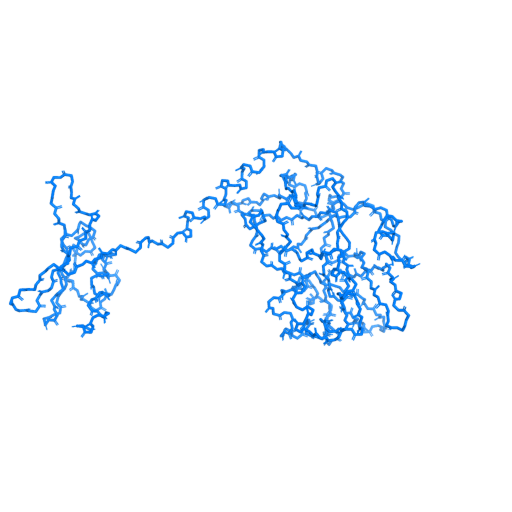TOM 2673 N N . HIS A 1 327 ? 8.817 -44.642 -18.708 1.00 72.81 327 HIS A N 1
ATOM 2674 C CA . HIS A 1 327 ? 8.352 -45.750 -19.527 1.00 72.81 327 HIS A CA 1
ATOM 2675 C C . HIS A 1 327 ? 8.304 -47.083 -18.764 1.00 72.81 327 HIS A C 1
ATOM 2677 O O . HIS A 1 327 ? 7.919 -48.085 -19.355 1.00 72.81 327 HIS A O 1
ATOM 2683 N N . GLY A 1 328 ? 8.599 -47.084 -17.456 1.00 73.69 328 GLY A N 1
ATOM 2684 C CA . GLY A 1 328 ? 8.509 -48.268 -16.598 1.00 73.69 328 GLY A CA 1
ATOM 2685 C C . GLY A 1 328 ? 9.607 -49.297 -16.856 1.00 73.69 328 GLY A C 1
ATOM 2686 O O . GLY A 1 328 ? 9.375 -50.489 -16.692 1.00 73.69 328 GLY A O 1
ATOM 2687 N N . GLU A 1 329 ? 10.772 -48.845 -17.313 1.00 69.31 329 GLU A N 1
ATOM 2688 C CA . GLU A 1 329 ? 11.862 -49.723 -17.753 1.00 69.31 329 GLU A CA 1
ATOM 2689 C C . GLU A 1 329 ? 12.997 -49.859 -16.739 1.00 69.31 329 GLU A C 1
ATOM 2691 O O . GLU A 1 329 ? 13.800 -50.776 -16.866 1.00 69.31 329 GLU A O 1
ATOM 2696 N N . ILE A 1 330 ? 13.058 -48.955 -15.755 1.00 67.81 330 ILE A N 1
ATOM 2697 C CA . ILE A 1 330 ? 13.959 -48.994 -14.592 1.00 67.81 330 ILE A CA 1
ATOM 2698 C C . ILE A 1 330 ? 13.271 -48.438 -13.351 1.00 67.81 330 ILE A C 1
ATOM 2700 O O . ILE A 1 330 ? 12.335 -47.614 -13.519 1.00 67.81 330 ILE A O 1
#

Radius of gyration: 28.54 Å; chains: 1; bounding box: 64×76×69 Å

=== Feature glossary ===
Feature key, reading from the visual/contextual features back to the raw sequence:

Rendered structure images. Structure images are PyMOL renders from six orthogonal camera directions. Cartoon representation draws helices as coils and strands as arrows; sticks shows the backbone as bonds; surface shows the solvent-excluded envelope. Rainbow coloring maps sequence position to hue (blue→red, N→C); chain coloring assigns a distinct color per polypeptide.

Contact-map, Ramachandran, and PAE plots. Three diagnostic plots accompany the record. The Cα contact map visualizes the tertiary structure as a 2D adjacency matrix (8 Å cutoff, sequence-local contacts suppressed). The Ramachandran plot shows the distribution of backbone (φ, ψ) torsions, with points in the α and β basins reflecting secondary structure content. The PAE plot shows AlphaFold's inter-residue confidence as a color matrix.

InterPro / GO / CATH / organism. The annotation block draws on four external resources. InterPro: which protein families and domains the sequence belongs to. GO: standardized terms for what the protein does, what process it participates in, and where in the cell it acts. CATH: which structural fold it has in the CATH hierarchy. Organism: the species of origin.

Nearest PDB structures. Structural nearest neighbors (via Foldseek easy-search vs the PDB). Reported per hit: target PDB id, E-value, and alignment TM-score. A TM-score above ~0.5 is the conventional threshold for 'same fold'.

Predicted aligned error. Predicted aligned error is AlphaFold's pairwise confidence. Unlike pLDDT (per-residue), PAE is per-residue-pair and captures whether two parts of the structure are correctly placed relative to each other. Units are ångströms of expected positional error.

Solvent-accessible surface area. SASA measures how much of the protein is reachable by solvent. It is computed by rolling a water-sized probe over the atomic surface and summing the exposed area (Å²). Per-residue SASA distinguishes core (buried, low SASA) from surface (exposed, high SASA) residues; total SASA is a whole-molecule size measure.

B-factor. Crystallographic B-factors measure how much each atom's electron density is smeared out, in Å². They rise in mobile loops and surface residues and fall in the buried interior. In AlphaFold models this column is repurposed to hold pLDDT instead.

pLDDT. For AlphaFold models, the B-factor field carries pLDDT — the model's own estimate of local accuracy on a 0–100 scale. Regions with pLDDT<50 should be treated as essentially unmodeled; they often correspond to intrinsically disordered segments.

Backbone torsions (φ/ψ). φ (phi) and ψ (psi) are the two rotatable backbone dihedrals per residue: φ is the C(i-1)–N–Cα–C torsion, ψ is the N–Cα–C–N(i+1) torsion, both in degrees on (−180°, 180°]. α-helical residues cluster near (−60°, −45°); β-strand residues near (−120°, +130°). A Ramachandran plot is simply a scatter of (φ, ψ) for every residue.

Radius of gyration, Cα contacts, bounding box. Radius of gyration (Rg) is the root-mean-square distance of Cα atoms from their centroid — a single number for overall size and compactness. A globular domain of N residues has Rg ≈ 2.2·N^0.38 Å; an extended or disordered chain has a much larger Rg. The Cα contact count is the number of residue pairs whose Cα atoms are within 8 Å and are more than four positions apart in sequence — a standard proxy for tertiary packing density. The bounding box is the smallest axis-aligned box enclosing all Cα atoms.

Secondary structure (3-state, P-SEA). Three-state secondary structure (P-SEA) collapses the eight DSSP classes into helix (a), strand (b), and coil (c). P-SEA assigns these from Cα geometry alone — distances and angles — without requiring backbone oxygens, so it works on any Cα trace.

Secondary structure (8-state, DSSP). Secondary structure is the local, repeating backbone conformation. DSSP classifies it into eight states by reading the hydrogen-bond network: three helix types (H, G, I), two β types (E, B), two non-regular types (T, S), and unstructured coil (-).

Foldseek 3Di. The Foldseek 3Di string encodes local tertiary geometry as a 20-letter alphabet — one character per residue — derived from the relative positions of nearby Cα atoms. Unlike the amino-acid sequence, 3Di is a direct function of the 3D structure, so two proteins with the same fold have similar 3Di strings even at low sequence identity.

mmCIF coordinates. Structure coordinates are given as an mmCIF _atom_site loop: one row per atom with element, residue name, chain id, sequence number, and x/y/z position in Å. Only the four main-chain atoms per residue are included here; side chains are omitted to keep the record compact.

Sequence. This is the polypeptide sequence — one letter per residue, N-terminus first. Length ranges from a few dozen residues for small domains to over a thousand for large multi-domain proteins.